Protein AF-A0AAW6ATH2-F1 (afdb_monomer_lite)

Secondary structure (DSSP, 8-state):
--------PPPEEEEEEEE-HHHHHHHHHHHHT-GGG---EEB-STTSBT-TTTBTT-S---------EE-BHHHHHHHHHHHHH-GGGGGGGGGSEEEEEEEES-TTGGGGGTTTEEEPGGG-EEEEEEEEHHHHHHHHHHHHHHT--SHHHHHHHHHHTTSTTIIIIIS--SHHHHHHHTT--

Foldseek 3Di:
DDDDDDDWDEKDWPPKDKDQPVVLLVVLCVVVVCVVPFLKAFDQAACPRSHCCQFCVNDRDHDHRPRDITGGVVSLVSQLVLVQVDDPSNCSQQRIKMKIKIKGLVLVVCPVVVVQWDQDPPNIIIHIDIGTLVVLLVVLVVCVVVVDDPSHNVNSVVVLVVPDCSCSNRVDPCPVVVVVVVVVD

Sequence (185 aa):
MMEIGREVKPVEFINTDVWGIEHALRWCHNLQNTWARSDSGLCKGGDDGIGCVHCAIRQRCSHFYNREFVLGIRDMELMQGLIWAGGEKAEFLRMIHVAVDLVTDMGKEAEWKKDAAGKMGDGAVCVTWDTNYAKLRELNKQIRKHGDRNVQAVSFKRWIKALPYGRELIEYEGEERRNGETMNG

Structure (mmCIF, N/CA/C/O backbone):
data_AF-A0AAW6ATH2-F1
#
_entry.id   AF-A0AAW6ATH2-F1
#
loop_
_atom_site.group_PDB
_atom_site.id
_atom_site.type_symbol
_atom_site.label_atom_id
_atom_site.label_alt_id
_atom_site.label_comp_id
_atom_site.label_asym_id
_atom_site.label_entity_id
_atom_site.label_seq_id
_atom_site.pdbx_PDB_ins_code
_atom_site.Cartn_x
_atom_site.Cartn_y
_atom_site.Cartn_z
_atom_site.occupancy
_atom_site.B_iso_or_equiv
_atom_site.auth_seq_id
_atom_site.auth_comp_id
_atom_site.auth_asym_id
_atom_site.auth_atom_id
_atom_site.pdbx_PDB_model_num
ATOM 1 N N . MET A 1 1 ? -19.973 5.614 40.978 1.00 36.25 1 MET A N 1
ATOM 2 C CA . MET A 1 1 ? -20.939 4.900 40.120 1.00 36.25 1 MET A CA 1
ATOM 3 C C . MET A 1 1 ? -20.138 4.402 38.927 1.00 36.25 1 MET A C 1
ATOM 5 O O . MET A 1 1 ? -19.705 5.220 38.132 1.00 36.25 1 MET A O 1
ATOM 9 N N . MET A 1 2 ? -19.756 3.122 38.930 1.00 34.03 2 MET A N 1
ATOM 10 C CA . MET A 1 2 ? -18.932 2.525 37.872 1.00 34.03 2 MET A CA 1
ATOM 11 C C . MET A 1 2 ? -19.807 2.371 36.625 1.00 34.03 2 MET A C 1
ATOM 13 O O . MET A 1 2 ? -20.804 1.654 36.681 1.00 34.03 2 MET A O 1
ATOM 17 N N . GLU A 1 3 ? -19.482 3.068 35.536 1.00 44.34 3 GLU A N 1
ATOM 18 C CA . GLU A 1 3 ? -20.106 2.792 34.241 1.00 44.34 3 GLU A CA 1
ATOM 19 C C . GLU A 1 3 ? -19.698 1.375 33.816 1.00 44.34 3 GLU A C 1
ATOM 21 O O . GLU A 1 3 ? -18.520 1.059 33.657 1.00 44.34 3 GLU A O 1
ATOM 26 N N . ILE A 1 4 ? -20.698 0.501 33.724 1.00 47.72 4 ILE A N 1
ATOM 27 C CA . ILE A 1 4 ? -20.587 -0.887 33.281 1.00 47.72 4 ILE A CA 1
ATOM 28 C C . ILE A 1 4 ? -19.993 -0.890 31.865 1.00 47.72 4 ILE A C 1
ATOM 30 O O . ILE A 1 4 ? -20.448 -0.143 30.999 1.00 47.72 4 ILE A O 1
ATOM 34 N N . GLY A 1 5 ? -18.955 -1.708 31.668 1.00 55.69 5 GLY A N 1
ATOM 35 C CA . GLY A 1 5 ? -18.086 -1.733 30.492 1.00 55.69 5 GLY A CA 1
ATOM 36 C C . GLY A 1 5 ? -18.824 -1.700 29.156 1.00 55.69 5 GLY A C 1
ATOM 37 O O . GLY A 1 5 ? -19.412 -2.692 28.729 1.00 55.69 5 GLY A O 1
ATOM 38 N N . ARG A 1 6 ? -18.735 -0.559 28.470 1.00 61.62 6 ARG A N 1
ATOM 39 C CA . ARG A 1 6 ? -19.082 -0.455 27.055 1.00 61.62 6 ARG A CA 1
ATOM 40 C C . ARG A 1 6 ? -18.056 -1.264 26.264 1.00 61.62 6 ARG A C 1
ATOM 42 O O . ARG A 1 6 ? -16.861 -0.987 26.338 1.00 61.62 6 ARG A O 1
ATOM 49 N N . GLU A 1 7 ? -18.521 -2.275 25.540 1.00 67.19 7 GLU A N 1
ATOM 50 C CA . GLU A 1 7 ? -17.704 -3.005 24.574 1.00 67.19 7 GLU A CA 1
ATOM 51 C C . GLU A 1 7 ? -17.144 -2.011 23.547 1.00 67.19 7 GLU A C 1
ATOM 53 O O . GLU A 1 7 ? -17.904 -1.282 22.911 1.00 67.19 7 GLU A O 1
ATOM 58 N N . VAL A 1 8 ? -15.816 -1.936 23.428 1.00 70.44 8 VAL A N 1
ATOM 59 C CA . VAL A 1 8 ? -15.157 -1.095 22.423 1.00 70.44 8 VAL A CA 1
ATOM 60 C C . VAL A 1 8 ? -15.262 -1.821 21.089 1.00 70.44 8 VAL A C 1
ATOM 62 O O . VAL A 1 8 ? -14.633 -2.869 20.916 1.00 70.44 8 VAL A O 1
ATOM 65 N N . LYS A 1 9 ? -16.045 -1.289 20.147 1.00 80.38 9 LYS A N 1
ATOM 66 C CA . LYS A 1 9 ? -16.162 -1.905 18.823 1.00 80.38 9 LYS A CA 1
ATOM 67 C C . LYS A 1 9 ? -14.906 -1.647 17.990 1.00 80.38 9 LYS A C 1
ATOM 69 O O . LYS A 1 9 ? -14.271 -0.597 18.128 1.00 80.38 9 LYS A O 1
ATOM 74 N N . PRO A 1 10 ? -14.521 -2.590 17.116 1.00 84.25 10 PRO A N 1
ATOM 75 C CA . PRO A 1 10 ? -13.440 -2.358 16.171 1.00 84.25 10 PRO A CA 1
ATOM 76 C C . PRO A 1 10 ? -13.776 -1.187 15.241 1.00 84.25 10 PRO A C 1
ATOM 78 O O . PRO A 1 10 ? -14.919 -1.026 14.823 1.00 84.25 10 PRO A O 1
ATOM 81 N N . VAL A 1 11 ? -12.765 -0.402 14.880 1.00 86.94 11 VAL A N 1
ATOM 82 C CA . VAL A 1 11 ? -12.850 0.528 13.757 1.00 86.94 11 VAL A CA 1
ATOM 83 C C . VAL A 1 11 ? -13.003 -0.273 12.470 1.00 86.94 11 VAL A C 1
ATOM 85 O O . VAL A 1 11 ? -12.311 -1.277 12.254 1.00 86.94 11 VAL A O 1
ATOM 88 N N . GLU A 1 12 ? -13.906 0.188 11.620 1.00 90.62 12 GLU A N 1
ATOM 89 C CA . GLU A 1 12 ? -14.092 -0.309 10.268 1.00 90.62 12 GLU A CA 1
ATOM 90 C C . GLU A 1 12 ? -13.493 0.690 9.280 1.00 90.62 12 GLU A C 1
ATOM 92 O O . GLU A 1 12 ? -13.622 1.904 9.436 1.00 90.62 12 GLU A O 1
ATOM 97 N N . PHE A 1 13 ? -12.814 0.157 8.268 1.00 92.44 13 PHE A N 1
ATOM 98 C CA . PHE A 1 13 ? -12.234 0.919 7.170 1.00 92.44 13 PHE A CA 1
ATOM 99 C C . PHE A 1 13 ? -13.047 0.590 5.922 1.00 92.44 13 PHE A C 1
ATOM 101 O O . PHE A 1 13 ? -12.985 -0.540 5.433 1.00 92.44 13 PHE A O 1
ATOM 108 N N . ILE A 1 14 ? -13.830 1.548 5.438 1.00 93.19 14 ILE A N 1
ATOM 109 C CA . ILE A 1 14 ? -14.701 1.383 4.269 1.00 93.19 14 ILE A CA 1
ATOM 110 C C . ILE A 1 14 ? -14.354 2.429 3.209 1.00 93.19 14 ILE A C 1
ATOM 112 O O . ILE A 1 14 ? -13.650 3.392 3.502 1.00 93.19 14 ILE A O 1
ATOM 116 N N . ASN A 1 15 ? -14.805 2.215 1.969 1.00 95.06 15 ASN A N 1
ATOM 117 C CA . ASN A 1 15 ? -14.558 3.132 0.846 1.00 95.06 15 ASN A CA 1
ATOM 118 C C . ASN A 1 15 ? -13.072 3.518 0.718 1.00 95.06 15 ASN A C 1
ATOM 120 O O . ASN A 1 15 ? -12.717 4.691 0.667 1.00 95.06 15 ASN A O 1
ATOM 124 N N . THR A 1 16 ? -12.185 2.520 0.780 1.00 97.06 16 THR A N 1
ATOM 125 C CA . THR A 1 16 ? -10.745 2.760 0.657 1.00 97.06 16 THR A CA 1
ATOM 126 C C . THR A 1 16 ? -10.360 2.926 -0.807 1.00 97.06 16 THR A C 1
ATOM 128 O O . THR A 1 16 ? -10.485 1.974 -1.574 1.00 97.06 16 THR A O 1
ATOM 131 N N . ASP A 1 17 ? -9.799 4.082 -1.142 1.00 97.44 17 ASP A N 1
ATOM 132 C CA . ASP A 1 17 ? -9.216 4.383 -2.445 1.00 97.44 17 ASP A CA 1
ATOM 133 C C . ASP A 1 17 ? -7.711 4.616 -2.314 1.00 97.44 17 ASP A C 1
ATOM 135 O O . ASP A 1 17 ? -7.246 5.312 -1.408 1.00 97.44 17 ASP A O 1
ATOM 139 N N . VAL A 1 18 ? -6.939 4.042 -3.239 1.00 97.50 18 VAL A N 1
ATOM 140 C CA . VAL A 1 18 ? -5.476 4.167 -3.286 1.00 97.50 18 VAL A CA 1
ATOM 141 C C . VAL A 1 18 ? -5.039 4.579 -4.682 1.00 97.50 18 VAL A C 1
ATOM 143 O O . VAL A 1 18 ? -5.435 3.965 -5.671 1.00 97.50 18 VAL A O 1
ATOM 146 N N . TRP A 1 19 ? -4.179 5.593 -4.775 1.00 96.88 19 TRP A N 1
ATOM 147 C CA . TRP A 1 19 ? -3.635 6.059 -6.051 1.00 96.88 19 TRP A CA 1
ATOM 148 C C . TRP A 1 19 ? -2.176 6.504 -5.938 1.00 96.88 19 TRP A C 1
ATOM 150 O O . TRP A 1 19 ? -1.624 6.668 -4.853 1.00 96.88 19 TRP A O 1
ATOM 160 N N . GLY A 1 20 ? -1.530 6.687 -7.093 1.00 97.00 20 GLY A N 1
ATOM 161 C CA . GLY A 1 20 ? -0.160 7.205 -7.176 1.00 97.00 20 GLY A CA 1
ATOM 162 C C . GLY A 1 20 ? 0.951 6.150 -7.220 1.00 97.00 20 GLY A C 1
ATOM 163 O O . GLY A 1 20 ? 2.112 6.525 -7.336 1.00 97.00 20 GLY A O 1
ATOM 164 N N . ILE A 1 21 ? 0.631 4.850 -7.220 1.00 96.56 21 ILE A N 1
ATOM 165 C CA . ILE A 1 21 ? 1.625 3.754 -7.278 1.00 96.56 21 ILE A CA 1
ATOM 166 C C . ILE A 1 21 ? 2.535 3.869 -8.508 1.00 96.56 21 ILE A C 1
ATOM 168 O O . ILE A 1 21 ? 3.756 3.871 -8.370 1.00 96.56 21 ILE A O 1
ATOM 172 N N . GLU A 1 22 ? 1.961 4.035 -9.702 1.00 95.56 22 GLU A N 1
ATOM 173 C CA . GLU A 1 22 ? 2.744 4.210 -10.932 1.00 95.56 22 GLU A CA 1
ATOM 174 C C . GLU A 1 22 ? 3.627 5.466 -10.860 1.00 95.56 22 GLU A C 1
ATOM 176 O O . GLU A 1 22 ? 4.804 5.432 -11.208 1.00 95.56 22 GLU A O 1
ATOM 181 N N . HIS A 1 23 ? 3.100 6.576 -10.338 1.00 96.19 23 HIS A N 1
ATOM 182 C CA . HIS A 1 23 ? 3.859 7.819 -10.176 1.00 96.19 23 HIS A CA 1
ATOM 183 C C . HIS A 1 23 ? 5.043 7.639 -9.220 1.00 96.19 23 HIS A C 1
ATOM 185 O O . HIS A 1 23 ? 6.139 8.132 -9.491 1.00 96.19 23 HIS A O 1
ATOM 191 N N . ALA A 1 24 ? 4.832 6.898 -8.133 1.00 97.50 24 ALA A N 1
ATOM 192 C CA . ALA A 1 24 ? 5.864 6.565 -7.171 1.00 97.50 24 ALA A CA 1
ATOM 193 C C . ALA A 1 24 ? 6.959 5.684 -7.797 1.00 97.50 24 ALA A C 1
ATOM 195 O O . ALA A 1 24 ? 8.142 5.967 -7.621 1.00 97.50 24 ALA A O 1
ATOM 196 N N . LEU A 1 25 ? 6.593 4.686 -8.610 1.00 97.12 25 LEU A N 1
ATOM 197 C CA . LEU A 1 25 ? 7.569 3.870 -9.337 1.00 97.12 25 LEU A CA 1
ATOM 198 C C . LEU A 1 25 ? 8.396 4.705 -10.327 1.00 97.12 25 LEU A C 1
ATOM 200 O O . LEU A 1 25 ? 9.619 4.570 -10.391 1.00 97.12 25 LEU A O 1
ATOM 204 N N . ARG A 1 26 ? 7.754 5.608 -11.077 1.00 95.56 26 ARG A N 1
ATOM 205 C CA . ARG A 1 26 ? 8.457 6.522 -11.994 1.00 95.56 26 ARG A CA 1
ATOM 206 C C . ARG A 1 26 ? 9.494 7.364 -11.246 1.00 95.56 26 ARG A C 1
ATOM 208 O O . ARG A 1 26 ? 10.596 7.566 -11.752 1.00 95.56 26 ARG A O 1
ATOM 215 N N . TRP A 1 27 ? 9.174 7.818 -10.031 1.00 95.88 27 TRP A N 1
ATOM 216 C CA . TRP A 1 27 ? 10.138 8.496 -9.160 1.00 95.88 27 TRP A CA 1
ATOM 217 C C . TRP A 1 27 ? 11.317 7.584 -8.797 1.00 95.88 27 TRP A C 1
ATOM 219 O O . TRP A 1 27 ? 12.468 7.999 -8.932 1.00 95.88 27 TRP A O 1
ATOM 229 N N . CYS A 1 28 ? 11.061 6.326 -8.421 1.00 96.56 28 CYS A N 1
ATOM 230 C CA . CYS A 1 28 ? 12.114 5.353 -8.106 1.00 96.56 28 CYS A CA 1
ATOM 231 C C . CYS A 1 28 ? 13.061 5.117 -9.293 1.00 96.56 28 CYS A C 1
ATOM 233 O O . CYS A 1 28 ? 14.283 5.103 -9.115 1.00 96.56 28 CYS A O 1
ATOM 235 N N . HIS A 1 29 ? 12.520 4.983 -10.507 1.00 96.06 29 HIS A N 1
ATOM 236 C CA . HIS A 1 29 ? 13.329 4.846 -11.719 1.00 96.06 29 HIS A CA 1
ATOM 237 C C . HIS A 1 29 ? 14.112 6.106 -12.060 1.00 96.06 29 HIS A C 1
ATOM 239 O O . HIS A 1 29 ? 15.262 5.989 -12.477 1.00 96.06 29 HIS A O 1
ATOM 245 N N . ASN A 1 30 ? 13.537 7.294 -11.860 1.00 93.69 30 ASN A N 1
ATOM 246 C CA . ASN A 1 30 ? 14.263 8.551 -12.033 1.00 93.69 30 ASN A CA 1
ATOM 247 C C . ASN A 1 30 ? 15.435 8.661 -11.054 1.00 93.69 30 ASN A C 1
ATOM 249 O O . ASN A 1 30 ? 16.521 9.073 -11.452 1.00 93.69 30 ASN A O 1
ATOM 253 N N . LEU A 1 31 ? 15.241 8.245 -9.800 1.00 92.44 31 LEU A N 1
ATOM 254 C CA . LEU A 1 31 ? 16.291 8.269 -8.786 1.00 92.44 31 LEU A CA 1
ATOM 255 C C . LEU A 1 31 ? 17.447 7.306 -9.113 1.00 92.44 31 LEU A C 1
ATOM 257 O O . LEU A 1 31 ? 18.603 7.640 -8.874 1.00 92.44 31 LEU A O 1
ATOM 261 N N . GLN A 1 32 ? 17.149 6.104 -9.615 1.00 91.88 32 GLN A N 1
ATOM 262 C CA . GLN A 1 32 ? 18.158 5.059 -9.859 1.00 91.88 32 GLN A CA 1
ATOM 263 C C . GLN A 1 32 ? 18.621 4.962 -11.323 1.00 91.88 32 GLN A C 1
ATOM 265 O O . GLN A 1 32 ? 19.527 4.190 -11.626 1.00 91.88 32 GLN A O 1
ATOM 270 N N . ASN A 1 33 ? 18.013 5.729 -12.231 1.00 91.00 33 ASN A N 1
ATOM 271 C CA . ASN A 1 33 ? 18.209 5.647 -13.680 1.00 91.00 33 ASN A CA 1
ATOM 272 C C . ASN A 1 33 ? 18.023 4.217 -14.240 1.00 91.00 33 ASN A C 1
ATOM 274 O O . ASN A 1 33 ? 18.849 3.700 -14.992 1.00 91.00 33 ASN A O 1
ATOM 278 N N . THR A 1 34 ? 16.937 3.549 -13.841 1.00 91.06 34 THR A N 1
ATOM 279 C CA . THR A 1 34 ? 16.690 2.117 -14.120 1.00 91.06 34 THR A CA 1
ATOM 280 C C . THR A 1 34 ? 15.515 1.844 -15.060 1.00 91.06 34 THR A C 1
ATOM 282 O O . THR A 1 34 ? 15.066 0.705 -15.141 1.00 91.06 34 THR A O 1
ATOM 285 N N . TRP A 1 35 ? 15.034 2.840 -15.809 1.00 89.56 35 TRP A N 1
ATOM 286 C CA . TRP A 1 35 ? 13.869 2.715 -16.702 1.00 89.56 35 TRP A CA 1
ATOM 287 C C . TRP A 1 35 ? 13.911 1.501 -17.638 1.00 89.56 35 TRP A C 1
ATOM 289 O O . TRP A 1 35 ? 12.918 0.795 -17.777 1.00 89.56 35 TRP A O 1
ATOM 299 N N . ALA A 1 36 ? 15.075 1.205 -18.225 1.00 87.88 36 ALA A N 1
ATOM 300 C CA . ALA A 1 36 ? 15.252 0.067 -19.132 1.00 87.88 36 ALA A CA 1
ATOM 301 C C . ALA A 1 36 ? 15.044 -1.310 -18.468 1.00 87.88 36 ALA A C 1
ATOM 303 O O . ALA A 1 36 ? 14.990 -2.322 -19.161 1.00 87.88 36 ALA A O 1
ATOM 304 N N . ARG A 1 37 ? 14.974 -1.366 -17.131 1.00 87.44 37 ARG A N 1
ATOM 305 C CA . ARG A 1 37 ? 14.813 -2.597 -16.347 1.00 87.44 37 ARG A CA 1
ATOM 306 C C . ARG A 1 37 ? 13.400 -2.786 -15.800 1.00 87.44 37 ARG A C 1
ATOM 308 O O . ARG A 1 37 ? 13.159 -3.848 -15.223 1.00 87.44 37 ARG A O 1
ATOM 315 N N . SER A 1 38 ? 12.506 -1.810 -15.983 1.00 90.25 38 SER A N 1
ATOM 316 C CA . SER A 1 38 ? 11.134 -1.883 -15.474 1.00 90.25 38 SER A CA 1
ATOM 317 C C . SER A 1 38 ? 10.415 -3.123 -16.009 1.00 90.25 38 SER A C 1
ATOM 319 O O . SER A 1 38 ? 10.528 -3.453 -17.192 1.00 90.25 38 SER A O 1
ATOM 321 N N . ASP A 1 39 ? 9.744 -3.857 -15.123 1.00 90.00 39 ASP A N 1
ATOM 322 C CA . ASP A 1 39 ? 8.824 -4.949 -15.467 1.00 90.00 39 ASP A CA 1
ATOM 323 C C . ASP A 1 39 ? 7.364 -4.635 -15.154 1.00 90.00 39 ASP A C 1
ATOM 325 O O . ASP A 1 39 ? 6.500 -5.428 -15.511 1.00 90.00 39 ASP A O 1
ATOM 329 N N . SER A 1 40 ? 7.062 -3.498 -14.536 1.00 91.12 40 SER A N 1
ATOM 330 C CA . SER A 1 40 ? 5.688 -3.099 -14.236 1.00 91.12 40 SER A CA 1
ATOM 331 C C . SER A 1 40 ? 4.918 -2.674 -15.483 1.00 91.12 40 SER A C 1
ATOM 333 O O . SER A 1 40 ? 5.472 -2.162 -16.457 1.00 91.12 40 SER A O 1
ATOM 335 N N . GLY A 1 41 ? 3.600 -2.837 -15.445 1.00 88.31 41 GLY A N 1
ATOM 336 C CA . GLY A 1 41 ? 2.745 -2.436 -16.553 1.00 88.31 41 GLY A CA 1
ATOM 337 C C . GLY A 1 41 ? 1.307 -2.895 -16.390 1.00 88.31 41 GLY A C 1
ATOM 338 O O . GLY A 1 41 ? 0.864 -3.259 -15.304 1.00 88.31 41 GLY A O 1
ATOM 339 N N . LEU A 1 42 ? 0.558 -2.874 -17.491 1.00 86.25 42 LEU A N 1
ATOM 340 C CA . LEU A 1 42 ? -0.835 -3.312 -17.490 1.00 86.25 42 LEU A CA 1
ATOM 341 C C . LEU A 1 42 ? -0.926 -4.841 -17.447 1.00 86.25 42 LEU A C 1
ATOM 343 O O . LEU A 1 42 ? -0.384 -5.529 -18.320 1.00 86.25 42 LEU A O 1
ATOM 347 N N . CYS A 1 43 ? -1.679 -5.366 -16.482 1.00 82.25 43 CYS A N 1
ATOM 348 C CA . CYS A 1 43 ? -2.038 -6.780 -16.455 1.00 82.25 43 CYS A CA 1
ATOM 349 C C . CYS A 1 43 ? -3.214 -7.044 -17.407 1.00 82.25 43 CYS A C 1
ATOM 351 O O . CYS A 1 43 ? -4.279 -6.438 -17.267 1.00 82.25 43 CYS A O 1
ATOM 353 N N . LYS A 1 44 ? -3.045 -7.944 -18.387 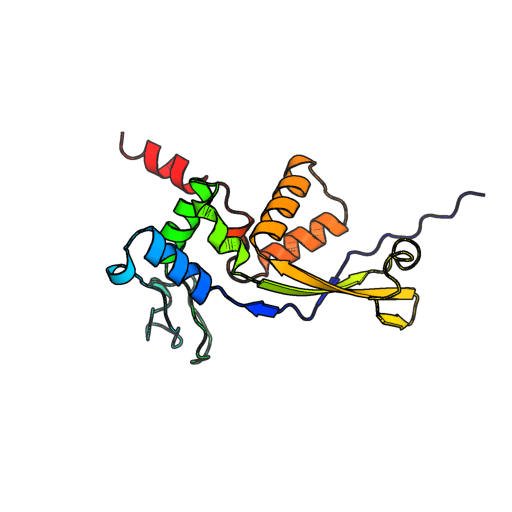1.00 78.44 44 LYS A N 1
ATOM 354 C CA . LYS A 1 44 ? -4.107 -8.286 -19.355 1.00 78.44 44 LYS A CA 1
ATOM 355 C C . LYS A 1 44 ? -4.969 -9.487 -18.951 1.00 78.44 44 LYS A C 1
ATOM 357 O O . LYS A 1 44 ? -5.928 -9.791 -19.654 1.00 78.44 44 LYS A O 1
ATOM 362 N N . GLY A 1 45 ? -4.695 -10.076 -17.785 1.00 68.69 45 GLY A N 1
ATOM 363 C CA . GLY A 1 45 ? -5.294 -11.328 -17.324 1.00 68.69 45 GLY A CA 1
ATOM 364 C C . GLY A 1 45 ? -4.551 -12.528 -17.917 1.00 68.69 45 GLY A C 1
ATOM 365 O O . GLY A 1 45 ? -4.411 -12.635 -19.132 1.00 68.69 45 GLY A O 1
ATOM 366 N N . GLY A 1 46 ? -4.046 -13.424 -17.066 1.00 68.56 46 GLY A N 1
ATOM 367 C CA . GLY A 1 46 ? -3.205 -14.546 -17.501 1.00 68.56 46 GLY A CA 1
ATOM 368 C C . GLY A 1 46 ? -1.759 -14.143 -17.824 1.00 68.56 46 GLY A C 1
ATOM 369 O O . GLY A 1 46 ? -1.170 -13.313 -17.130 1.00 68.56 46 GLY A O 1
ATOM 370 N N . ASP A 1 47 ? -1.173 -14.761 -18.853 1.00 65.44 47 ASP A N 1
ATOM 371 C CA . ASP A 1 47 ? 0.236 -14.562 -19.239 1.00 65.44 47 ASP A CA 1
ATOM 372 C C . ASP A 1 47 ? 0.442 -13.403 -20.241 1.00 65.44 47 ASP A C 1
ATOM 374 O O . ASP A 1 47 ? 1.573 -13.096 -20.608 1.00 65.44 47 ASP A O 1
ATOM 378 N N . ASP A 1 48 ? -0.630 -12.712 -20.646 1.00 63.69 48 ASP A N 1
ATOM 379 C CA . ASP A 1 48 ? -0.559 -11.537 -21.518 1.00 63.69 48 ASP A CA 1
ATOM 380 C C . ASP A 1 48 ? -0.234 -10.243 -20.737 1.00 63.69 48 ASP A C 1
ATOM 382 O O . ASP A 1 48 ? -0.723 -9.991 -19.630 1.00 63.69 48 ASP A O 1
ATOM 386 N N . GLY A 1 49 ? 0.546 -9.345 -21.352 1.00 73.50 49 GLY A N 1
ATOM 387 C CA . GLY A 1 49 ? 1.022 -8.117 -20.697 1.00 73.50 49 GLY A CA 1
ATOM 388 C C . GLY A 1 49 ? 2.260 -8.390 -19.842 1.00 73.50 49 GLY A C 1
ATOM 389 O O . GLY A 1 49 ? 3.194 -9.014 -20.331 1.00 73.50 49 GLY A O 1
ATOM 390 N N . ILE A 1 50 ? 2.279 -7.925 -18.586 1.00 79.06 50 ILE A N 1
ATOM 391 C CA . ILE A 1 50 ? 3.332 -8.308 -17.622 1.00 79.06 50 ILE A CA 1
ATOM 392 C C . ILE A 1 50 ? 3.353 -9.830 -17.377 1.00 79.06 50 ILE A C 1
ATOM 394 O O . ILE A 1 50 ? 4.414 -10.406 -17.160 1.00 79.06 50 ILE A O 1
ATOM 398 N N . GLY A 1 51 ? 2.188 -10.485 -17.450 1.00 73.25 51 GLY A N 1
ATOM 399 C CA . GLY A 1 51 ? 2.004 -11.893 -17.103 1.00 73.25 51 GLY A CA 1
ATOM 400 C C . GLY A 1 51 ? 2.050 -12.135 -15.590 1.00 73.25 51 GLY A C 1
ATOM 401 O O . GLY A 1 51 ? 2.845 -11.528 -14.866 1.00 73.25 51 GLY A O 1
ATOM 402 N N . CYS A 1 52 ? 1.209 -13.038 -15.067 1.00 77.50 52 CYS A N 1
ATOM 403 C CA . CYS A 1 52 ? 1.142 -13.237 -13.612 1.00 77.50 52 CYS A CA 1
ATOM 404 C C . CYS A 1 52 ? 2.477 -13.770 -13.011 1.00 77.50 52 CYS A C 1
ATOM 406 O O . CYS A 1 52 ? 2.707 -13.612 -11.814 1.00 77.50 52 CYS A O 1
ATOM 408 N N . VAL A 1 53 ? 3.374 -14.361 -13.822 1.00 76.12 53 VAL A N 1
ATOM 409 C CA . VAL A 1 53 ? 4.724 -14.815 -13.403 1.00 76.12 53 VAL A CA 1
ATOM 410 C C . VAL A 1 53 ? 5.650 -13.652 -13.033 1.00 76.12 53 VAL A C 1
ATOM 412 O O . VAL A 1 53 ? 6.496 -13.808 -12.155 1.00 76.12 53 VAL A O 1
ATOM 415 N N . HIS A 1 54 ? 5.489 -12.488 -13.665 1.00 79.75 54 HIS A N 1
ATOM 416 C CA . HIS A 1 54 ? 6.306 -11.304 -13.384 1.00 79.75 54 HIS A CA 1
ATOM 417 C C . HIS A 1 54 ? 5.619 -10.307 -12.446 1.00 79.75 54 HIS A C 1
ATOM 419 O O . HIS A 1 54 ? 6.224 -9.301 -12.097 1.00 79.75 54 HIS A O 1
ATOM 425 N N . CYS A 1 55 ? 4.396 -10.592 -11.991 1.00 84.44 55 CYS A N 1
ATOM 426 C CA . CYS A 1 55 ? 3.665 -9.772 -11.027 1.00 84.44 55 CYS A CA 1
ATOM 427 C C . CYS A 1 55 ? 4.286 -9.855 -9.622 1.00 84.44 55 CYS A C 1
ATOM 429 O O . CYS A 1 55 ? 4.566 -10.945 -9.117 1.00 84.44 55 CYS A O 1
ATOM 431 N N . ALA A 1 56 ? 4.423 -8.711 -8.946 1.00 83.81 56 ALA A N 1
ATOM 432 C CA . ALA A 1 56 ? 4.970 -8.612 -7.593 1.00 83.81 56 ALA A CA 1
ATOM 433 C C . ALA A 1 56 ? 4.193 -9.435 -6.550 1.00 83.81 56 ALA A C 1
ATOM 435 O O . ALA A 1 56 ? 4.784 -9.918 -5.588 1.00 83.81 56 ALA A O 1
ATOM 436 N N . ILE A 1 57 ? 2.888 -9.649 -6.760 1.00 78.56 57 ILE A N 1
ATOM 437 C CA . ILE A 1 57 ? 2.035 -10.460 -5.872 1.00 78.56 57 ILE A CA 1
ATOM 438 C C . ILE A 1 57 ? 2.326 -11.968 -6.038 1.00 78.56 57 ILE A C 1
ATOM 440 O O . ILE A 1 57 ? 1.937 -12.770 -5.192 1.00 78.56 57 ILE A O 1
ATOM 444 N N . ARG A 1 58 ? 3.047 -12.375 -7.100 1.00 75.94 58 ARG A N 1
ATOM 445 C CA . ARG A 1 58 ? 3.477 -13.763 -7.379 1.00 75.94 58 ARG A CA 1
ATOM 446 C C . ARG A 1 58 ? 2.335 -14.790 -7.340 1.00 75.94 58 ARG A C 1
ATOM 448 O O . ARG A 1 58 ? 2.540 -15.959 -7.019 1.00 75.94 58 ARG A O 1
ATOM 455 N N . GLN A 1 59 ? 1.120 -14.357 -7.670 1.00 74.94 59 GLN A N 1
ATOM 456 C CA . GLN A 1 59 ? -0.078 -15.193 -7.725 1.00 74.94 59 GLN A CA 1
ATOM 457 C C . GLN A 1 59 ? -0.707 -15.122 -9.110 1.00 74.94 59 GLN A C 1
ATOM 459 O O . GLN A 1 59 ? -0.684 -14.078 -9.762 1.00 74.94 59 GLN A O 1
ATOM 464 N N . ARG A 1 60 ? -1.309 -16.235 -9.551 1.00 73.75 60 ARG A N 1
ATOM 465 C CA . ARG A 1 60 ? -2.099 -16.242 -10.783 1.00 73.75 60 ARG A CA 1
ATOM 466 C C . ARG A 1 60 ? -3.328 -15.361 -10.611 1.00 73.75 60 ARG A C 1
ATOM 468 O O . ARG A 1 60 ? -4.192 -15.612 -9.778 1.00 73.75 60 ARG A O 1
ATOM 475 N N . CYS A 1 61 ? -3.378 -14.346 -11.447 1.00 74.75 61 CYS A N 1
ATOM 476 C CA . CYS A 1 61 ? -4.459 -13.412 -11.600 1.00 74.75 61 CYS A CA 1
ATOM 477 C C . CYS A 1 61 ? -5.632 -14.061 -12.364 1.00 74.75 61 CYS A C 1
ATOM 479 O O . CYS A 1 61 ? -5.447 -14.581 -13.461 1.00 74.75 61 CYS A O 1
ATOM 481 N N . SER A 1 62 ? -6.836 -14.065 -11.776 1.00 73.69 62 SER A N 1
ATOM 482 C CA . SER A 1 62 ? -8.059 -14.650 -12.366 1.00 73.69 62 SER A CA 1
ATOM 483 C C . SER A 1 62 ? -9.030 -13.605 -12.934 1.00 73.69 62 SER A C 1
ATOM 485 O O . SER A 1 62 ? -10.208 -13.891 -13.144 1.00 73.69 62 SER A O 1
ATOM 487 N N . HIS A 1 63 ? -8.551 -12.384 -13.172 1.00 74.31 63 HIS A N 1
ATOM 488 C CA . HIS A 1 63 ? -9.365 -11.277 -13.663 1.00 74.31 63 HIS A CA 1
ATOM 489 C C . HIS A 1 63 ? -9.283 -11.137 -15.192 1.00 74.31 63 HIS A C 1
ATOM 491 O O . HIS A 1 63 ? -8.270 -11.459 -15.813 1.00 74.31 63 HIS A O 1
ATOM 497 N N . PHE A 1 64 ? -10.347 -10.604 -15.797 1.00 71.12 64 PHE A N 1
ATOM 498 C CA . PHE A 1 64 ? -10.323 -10.126 -17.182 1.00 71.12 64 PHE A CA 1
ATOM 499 C C . PHE A 1 64 ? -9.484 -8.846 -17.296 1.00 71.12 64 PHE A C 1
ATOM 501 O O . PHE A 1 64 ? -9.171 -8.219 -16.282 1.00 71.12 64 PHE A O 1
ATOM 508 N N . TYR A 1 65 ? -9.134 -8.432 -18.517 1.00 75.94 65 TYR A N 1
ATOM 509 C CA . TYR A 1 65 ? -8.391 -7.190 -18.743 1.00 75.94 65 TYR A CA 1
ATOM 510 C C . TYR A 1 65 ? -9.104 -5.985 -18.103 1.00 75.94 65 TYR A C 1
ATOM 512 O O . TYR A 1 65 ? -10.107 -5.494 -18.619 1.00 75.94 65 TYR A O 1
ATOM 520 N N . ASN A 1 66 ? -8.567 -5.512 -16.976 1.00 74.19 66 ASN A N 1
ATOM 521 C CA . ASN A 1 66 ? -9.154 -4.464 -16.135 1.00 74.19 66 ASN A CA 1
ATOM 522 C C . ASN A 1 66 ? -8.389 -3.131 -16.226 1.00 74.19 66 ASN A C 1
ATOM 524 O O . ASN A 1 66 ? -8.733 -2.184 -15.528 1.00 74.19 66 ASN A O 1
ATOM 528 N N . ARG A 1 67 ? -7.376 -3.046 -17.108 1.00 77.62 67 ARG A N 1
ATOM 529 C CA . ARG A 1 67 ? -6.503 -1.871 -17.309 1.00 77.62 67 ARG A CA 1
ATOM 530 C C . ARG A 1 67 ? -5.793 -1.400 -16.033 1.00 77.62 67 ARG A C 1
ATOM 532 O O . ARG A 1 67 ? -5.367 -0.251 -15.966 1.00 77.62 67 ARG A O 1
ATOM 539 N N . GLU A 1 68 ? -5.645 -2.279 -15.051 1.00 81.50 68 GLU A N 1
ATOM 540 C CA . GLU A 1 68 ? -4.957 -1.962 -13.809 1.00 81.50 68 GLU A CA 1
ATOM 541 C C . GLU A 1 68 ? -3.439 -2.004 -14.006 1.00 81.50 68 GLU A C 1
ATOM 543 O O . GLU A 1 68 ? -2.895 -2.899 -14.667 1.00 81.50 68 GLU A O 1
ATOM 548 N N . PHE A 1 69 ? -2.758 -1.012 -13.436 1.00 87.69 69 PHE A N 1
ATOM 549 C CA . PHE A 1 69 ? -1.306 -0.980 -13.364 1.00 87.69 69 PHE A CA 1
ATOM 550 C C . PHE A 1 69 ? -0.826 -1.914 -12.252 1.00 87.69 69 PHE A C 1
ATOM 552 O O . PHE A 1 69 ? -1.219 -1.776 -11.093 1.00 87.69 69 PHE A O 1
ATOM 559 N N . VAL A 1 70 ? 0.060 -2.840 -12.600 1.00 90.00 70 VAL A N 1
ATOM 560 C CA . VAL A 1 70 ? 0.586 -3.855 -11.691 1.00 90.00 70 VAL A CA 1
ATOM 561 C C . VAL A 1 70 ? 2.101 -3.731 -11.604 1.00 90.00 70 VAL A C 1
ATOM 563 O O . VAL A 1 70 ? 2.783 -3.602 -12.622 1.00 90.00 70 VAL A O 1
ATOM 566 N N . LEU A 1 71 ? 2.621 -3.776 -10.375 1.00 93.19 71 LEU A N 1
ATOM 567 C CA . LEU A 1 71 ? 4.054 -3.780 -10.122 1.00 93.19 71 LEU A CA 1
ATOM 568 C C . LEU A 1 71 ? 4.654 -5.124 -10.516 1.00 93.19 71 LEU A C 1
ATOM 570 O O . LEU A 1 71 ? 4.116 -6.183 -10.178 1.00 93.19 71 LEU A O 1
ATOM 574 N N . GLY A 1 72 ? 5.793 -5.063 -11.192 1.00 92.62 72 GLY A N 1
ATOM 575 C CA . GLY A 1 72 ? 6.615 -6.226 -11.458 1.00 92.62 72 GLY A CA 1
ATOM 576 C C . GLY A 1 72 ? 7.531 -6.589 -10.296 1.00 92.62 72 GLY A C 1
ATOM 577 O O . GLY A 1 72 ? 7.712 -5.820 -9.350 1.00 92.62 72 GLY A O 1
ATOM 578 N N . ILE A 1 73 ? 8.088 -7.799 -10.338 1.00 91.19 73 ILE A N 1
ATOM 579 C CA . ILE A 1 73 ? 8.964 -8.316 -9.279 1.00 91.19 73 ILE A CA 1
ATOM 580 C C . ILE A 1 73 ? 10.223 -7.450 -9.140 1.00 91.19 73 ILE A C 1
ATOM 582 O O . ILE A 1 73 ? 10.585 -7.099 -8.018 1.00 91.19 73 ILE A O 1
ATOM 586 N N . ARG A 1 74 ? 10.873 -7.067 -10.246 1.00 91.44 74 ARG A N 1
ATOM 587 C CA . ARG A 1 74 ? 12.101 -6.253 -10.196 1.00 91.44 74 ARG A CA 1
ATOM 588 C C . ARG A 1 74 ? 11.817 -4.843 -9.701 1.00 91.44 74 ARG A C 1
ATOM 590 O O . ARG A 1 74 ? 12.598 -4.286 -8.931 1.00 91.44 74 ARG A O 1
ATOM 597 N N . ASP A 1 75 ? 10.693 -4.275 -10.114 1.00 95.44 75 ASP A N 1
ATOM 598 C CA . ASP A 1 75 ? 10.263 -2.960 -9.651 1.00 95.44 75 ASP A CA 1
ATOM 599 C C . ASP A 1 75 ? 9.873 -2.973 -8.168 1.00 95.44 75 ASP A C 1
ATOM 601 O O . ASP A 1 75 ? 10.214 -2.045 -7.430 1.00 95.44 75 ASP A O 1
ATOM 605 N N . MET A 1 76 ? 9.273 -4.063 -7.685 1.00 95.38 76 MET A N 1
ATOM 606 C CA . MET A 1 76 ? 9.054 -4.270 -6.254 1.00 95.38 76 MET A CA 1
ATOM 607 C C . MET A 1 76 ? 10.378 -4.337 -5.482 1.00 95.38 76 MET A C 1
ATOM 609 O O . MET A 1 76 ? 10.537 -3.655 -4.469 1.00 95.38 76 MET A O 1
ATOM 613 N N . GLU A 1 77 ? 11.359 -5.096 -5.975 1.00 93.88 77 GLU A N 1
ATOM 614 C CA . GLU A 1 77 ? 12.693 -5.202 -5.367 1.00 93.88 77 GLU A CA 1
ATOM 615 C C . GLU A 1 77 ? 13.433 -3.854 -5.335 1.00 93.88 77 GLU A C 1
ATOM 617 O O . GLU A 1 77 ? 14.117 -3.532 -4.353 1.00 93.88 77 GLU A O 1
ATOM 622 N N . LEU A 1 78 ? 13.278 -3.043 -6.386 1.00 95.25 78 LEU A N 1
ATOM 623 C CA . LEU A 1 78 ? 13.771 -1.668 -6.452 1.00 95.25 78 LEU A CA 1
ATOM 624 C C . LEU A 1 78 ? 13.134 -0.808 -5.352 1.00 95.25 78 LEU A C 1
ATOM 626 O O . LEU A 1 78 ? 13.854 -0.196 -4.557 1.00 95.25 78 LEU A O 1
ATOM 630 N N . MET A 1 79 ? 11.801 -0.784 -5.273 1.00 96.81 79 MET A N 1
ATOM 631 C CA . MET A 1 79 ? 11.059 0.013 -4.288 1.00 96.81 79 MET A CA 1
ATOM 632 C C . MET A 1 79 ? 11.400 -0.409 -2.853 1.00 96.81 79 MET A C 1
ATOM 634 O O . MET A 1 79 ? 11.732 0.433 -2.017 1.00 96.81 79 MET A O 1
ATOM 638 N N . GLN A 1 80 ? 11.420 -1.711 -2.570 1.00 96.00 80 GLN A N 1
ATOM 639 C CA . GLN A 1 80 ? 11.837 -2.262 -1.279 1.00 96.00 80 GLN A CA 1
ATOM 640 C C . GLN A 1 80 ? 13.292 -1.931 -0.939 1.00 96.00 80 GLN A C 1
ATOM 642 O O . GLN A 1 80 ? 13.619 -1.654 0.218 1.00 96.00 80 GLN A O 1
ATOM 647 N N . GLY A 1 81 ? 14.178 -1.900 -1.935 1.00 95.25 81 GLY A N 1
ATOM 648 C CA . GLY A 1 81 ? 15.564 -1.496 -1.736 1.00 95.25 81 GLY A CA 1
ATOM 649 C C . GLY A 1 81 ? 15.728 -0.037 -1.337 1.00 95.25 81 GLY A C 1
ATOM 650 O O . GLY A 1 81 ? 16.553 0.276 -0.478 1.00 95.25 81 GLY A O 1
ATOM 651 N N . LEU A 1 82 ? 14.914 0.842 -1.912 1.00 95.69 82 LEU A N 1
ATOM 652 C CA . LEU A 1 82 ? 14.863 2.250 -1.539 1.00 95.69 82 LEU A CA 1
ATOM 653 C C . LEU A 1 82 ? 14.261 2.448 -0.139 1.00 95.69 82 LEU A C 1
ATOM 655 O O . LEU A 1 82 ? 14.792 3.233 0.646 1.00 95.69 82 LEU A O 1
ATOM 659 N N . ILE A 1 83 ? 13.225 1.678 0.215 1.00 96.06 83 ILE A N 1
ATOM 660 C CA . ILE A 1 83 ? 12.663 1.648 1.577 1.00 96.06 83 ILE A CA 1
ATOM 661 C C . ILE A 1 83 ? 13.716 1.207 2.596 1.00 96.06 83 ILE A C 1
ATOM 663 O O . ILE A 1 83 ? 13.818 1.810 3.664 1.00 96.06 83 ILE A O 1
ATOM 667 N N . TRP A 1 84 ? 14.483 0.162 2.277 1.00 93.88 84 TRP A N 1
ATOM 668 C CA . TRP A 1 84 ? 15.554 -0.349 3.133 1.00 93.88 84 TRP A CA 1
ATOM 669 C C . TRP A 1 84 ? 16.647 0.692 3.365 1.00 93.88 84 TRP A C 1
ATOM 671 O O . TRP A 1 84 ? 17.088 0.883 4.494 1.00 93.88 84 TRP A O 1
ATOM 681 N N . ALA A 1 85 ? 17.052 1.395 2.305 1.00 92.44 85 ALA A N 1
ATOM 682 C CA . ALA A 1 85 ? 18.046 2.453 2.413 1.00 92.44 85 ALA A CA 1
ATOM 683 C C . ALA A 1 85 ? 17.558 3.642 3.267 1.00 92.44 85 ALA A C 1
ATOM 685 O O . ALA A 1 85 ? 18.381 4.336 3.862 1.00 92.44 85 ALA A O 1
ATOM 686 N N . GLY A 1 86 ? 16.239 3.853 3.352 1.00 91.25 86 GLY A N 1
ATOM 687 C CA . GLY A 1 86 ? 15.615 4.847 4.221 1.00 91.25 86 GLY A CA 1
ATOM 688 C C . GLY A 1 86 ? 15.898 6.300 3.821 1.00 91.25 86 GLY A C 1
ATOM 689 O O . GLY A 1 86 ? 16.415 6.591 2.742 1.00 91.25 86 GLY A O 1
ATOM 690 N N . GLY A 1 87 ? 15.523 7.230 4.703 1.00 90.69 87 GLY A N 1
ATOM 691 C CA . GLY A 1 87 ? 15.705 8.669 4.486 1.00 90.69 87 GLY A CA 1
ATOM 692 C C . GLY A 1 87 ? 15.023 9.168 3.209 1.00 90.69 87 GLY A C 1
ATOM 693 O O . GLY A 1 87 ? 13.917 8.737 2.880 1.00 90.69 87 GLY A O 1
ATOM 694 N N . GLU A 1 88 ? 15.715 10.042 2.476 1.00 91.19 88 GLU A N 1
ATOM 695 C CA . GLU A 1 88 ? 15.232 10.643 1.222 1.00 91.19 88 GLU A CA 1
ATOM 696 C C . GLU A 1 88 ? 14.899 9.598 0.146 1.00 91.19 88 GLU A C 1
ATOM 698 O O . GLU A 1 88 ? 14.004 9.791 -0.671 1.00 91.19 88 GLU A O 1
ATOM 703 N N . LYS A 1 89 ? 15.556 8.431 0.174 1.00 92.19 89 LYS A N 1
ATOM 704 C CA . LYS A 1 89 ? 15.329 7.363 -0.810 1.00 92.19 89 LYS A CA 1
ATOM 705 C C . LYS A 1 89 ? 13.932 6.746 -0.693 1.00 92.19 89 LYS A C 1
ATOM 707 O O . LYS A 1 89 ? 13.413 6.247 -1.685 1.00 92.19 89 LYS A O 1
ATOM 712 N N . ALA A 1 90 ? 13.306 6.800 0.483 1.00 94.44 90 ALA A N 1
ATOM 713 C CA . ALA A 1 90 ? 11.980 6.233 0.732 1.00 94.44 90 ALA A CA 1
ATOM 714 C C . ALA A 1 90 ? 10.831 7.250 0.558 1.00 94.44 90 ALA A C 1
ATOM 716 O O . ALA A 1 90 ? 9.675 6.925 0.838 1.00 94.44 90 ALA A O 1
ATOM 717 N N . GLU A 1 91 ? 11.117 8.478 0.110 1.00 93.75 91 GLU A N 1
ATOM 718 C CA . GLU A 1 91 ? 10.111 9.545 0.014 1.00 93.75 91 GLU A CA 1
ATOM 719 C C . GLU A 1 91 ? 9.020 9.286 -1.024 1.00 93.75 91 GLU A C 1
ATOM 721 O O . GLU A 1 91 ? 7.922 9.827 -0.881 1.00 93.75 91 GLU A O 1
ATOM 726 N N . PHE A 1 92 ? 9.255 8.391 -1.989 1.00 97.50 92 PHE A N 1
ATOM 727 C CA . PHE A 1 92 ? 8.232 7.955 -2.945 1.00 97.50 92 PHE A CA 1
ATOM 728 C C . PHE A 1 92 ? 6.957 7.439 -2.260 1.00 97.50 92 PHE A C 1
ATOM 730 O O . PHE A 1 92 ? 5.868 7.567 -2.811 1.00 97.50 92 PHE A O 1
ATOM 737 N N . LEU A 1 93 ? 7.055 6.903 -1.035 1.00 97.88 93 LEU A N 1
ATOM 738 C CA . LEU A 1 93 ? 5.897 6.446 -0.259 1.00 97.88 93 LEU A CA 1
ATOM 739 C C . LEU A 1 93 ? 4.907 7.579 0.061 1.00 97.88 93 LEU A C 1
ATOM 741 O O . LEU A 1 93 ? 3.744 7.307 0.353 1.0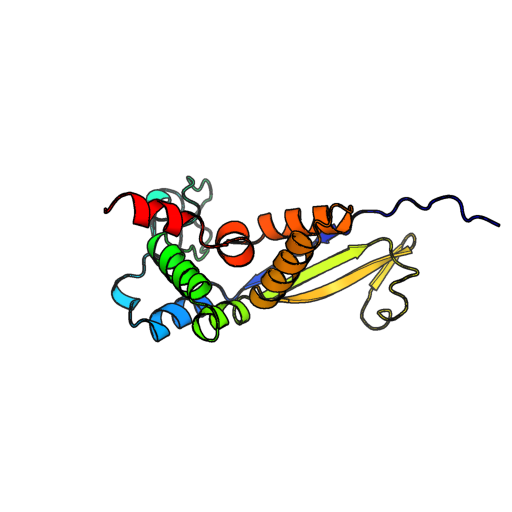0 97.88 93 LEU A O 1
ATOM 745 N N . ARG A 1 94 ? 5.342 8.845 0.016 1.00 97.62 94 ARG A N 1
ATOM 746 C CA . ARG A 1 94 ? 4.461 10.013 0.177 1.00 97.62 94 ARG A CA 1
ATOM 747 C C . ARG A 1 94 ? 3.588 10.263 -1.053 1.00 97.62 94 ARG A C 1
ATOM 749 O O . ARG A 1 94 ? 2.577 10.938 -0.919 1.00 97.62 94 ARG A O 1
ATOM 756 N N . MET A 1 95 ? 3.971 9.722 -2.212 1.00 97.62 95 MET A N 1
ATOM 757 C CA . MET A 1 95 ? 3.233 9.847 -3.474 1.00 97.62 95 MET A CA 1
ATOM 758 C C . MET A 1 95 ? 2.104 8.817 -3.608 1.00 97.62 95 MET A C 1
ATOM 760 O O . MET A 1 95 ? 1.263 8.958 -4.491 1.00 97.62 95 MET A O 1
ATOM 764 N N . ILE A 1 96 ? 2.093 7.776 -2.765 1.00 98.31 96 ILE A N 1
ATOM 765 C CA . ILE A 1 96 ? 1.033 6.762 -2.740 1.00 98.31 96 ILE A CA 1
ATOM 766 C C . ILE A 1 96 ? -0.013 7.200 -1.717 1.00 98.31 96 ILE A C 1
ATOM 768 O O . ILE A 1 96 ? 0.167 7.002 -0.511 1.00 98.31 96 ILE A O 1
ATOM 772 N N . HIS A 1 97 ? -1.068 7.837 -2.209 1.00 98.38 97 HIS A N 1
ATOM 773 C CA . HIS A 1 97 ? -2.137 8.416 -1.404 1.00 98.38 97 HIS A CA 1
ATOM 774 C C . HIS A 1 97 ? -3.223 7.390 -1.090 1.00 98.38 97 HIS A C 1
ATOM 776 O O . HIS A 1 97 ? -3.457 6.464 -1.868 1.00 98.38 97 HIS A O 1
ATOM 782 N N . VAL A 1 98 ? -3.869 7.572 0.060 1.00 98.12 98 VAL A N 1
ATOM 783 C CA . VAL A 1 98 ? -4.959 6.731 0.553 1.00 98.12 98 VAL A CA 1
ATOM 784 C C . VAL A 1 98 ? -6.052 7.628 1.110 1.00 98.12 98 VAL A C 1
ATOM 786 O O . VAL A 1 98 ? -5.797 8.359 2.065 1.00 98.12 98 VAL A O 1
ATOM 789 N N . ALA A 1 99 ? -7.259 7.519 0.566 1.00 97.56 99 ALA A N 1
ATOM 790 C CA . ALA A 1 99 ? -8.470 8.028 1.199 1.00 97.56 99 ALA A CA 1
ATOM 791 C C . ALA A 1 99 ? -9.280 6.850 1.738 1.00 97.56 99 ALA A C 1
ATOM 793 O O . ALA A 1 99 ? -9.388 5.813 1.086 1.00 97.56 99 ALA A O 1
ATOM 794 N N . VAL A 1 100 ? -9.817 6.983 2.947 1.00 95.00 100 VAL A N 1
ATOM 795 C CA . VAL A 1 100 ? -10.630 5.941 3.580 1.00 95.00 100 VAL A CA 1
AT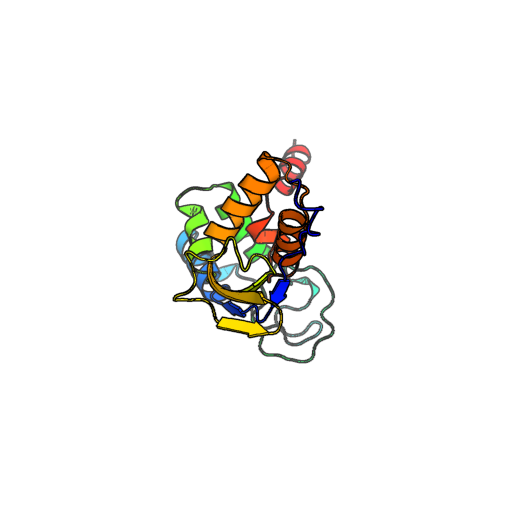OM 796 C C . VAL A 1 100 ? -11.643 6.552 4.531 1.00 95.00 100 VAL A C 1
ATOM 798 O O . VAL A 1 100 ? -11.335 7.516 5.230 1.00 95.00 100 VAL A O 1
ATOM 801 N N . ASP A 1 101 ? -12.820 5.952 4.619 1.00 92.81 101 ASP A N 1
ATOM 802 C CA . ASP A 1 101 ? -13.804 6.283 5.638 1.00 92.81 101 ASP A CA 1
ATOM 803 C C . ASP A 1 101 ? -13.614 5.380 6.863 1.00 92.81 101 ASP A C 1
ATOM 805 O O . ASP A 1 101 ? -13.664 4.149 6.784 1.00 92.81 101 ASP A O 1
ATOM 809 N N . LEU A 1 102 ? -13.375 6.009 8.012 1.00 89.69 102 LEU A N 1
ATOM 810 C CA . LEU A 1 102 ? -13.231 5.360 9.309 1.00 89.69 102 LEU A CA 1
ATOM 811 C C . LEU A 1 102 ? -14.572 5.383 10.028 1.00 89.69 102 LEU A C 1
ATOM 813 O O . LEU A 1 102 ? -15.021 6.451 10.450 1.00 89.69 102 LEU A O 1
ATOM 817 N N . VAL A 1 103 ? -15.178 4.215 10.216 1.00 87.19 103 VAL A N 1
ATOM 818 C CA . VAL A 1 103 ? -16.407 4.068 10.999 1.00 87.19 103 VAL A CA 1
ATOM 819 C C . VAL A 1 103 ? -16.051 3.525 12.375 1.00 87.19 103 VAL A C 1
ATOM 821 O O . VAL A 1 103 ? -15.421 2.479 12.516 1.00 87.19 103 VAL A O 1
ATOM 824 N N . THR A 1 104 ? -16.431 4.262 13.414 1.00 78.31 104 THR A N 1
ATOM 825 C CA . THR A 1 104 ? -16.170 3.888 14.805 1.00 78.31 104 THR A CA 1
ATOM 826 C C . THR A 1 104 ? -17.329 4.296 15.706 1.00 78.31 104 THR A C 1
ATOM 828 O O . THR A 1 104 ? -18.020 5.280 15.457 1.00 78.31 104 THR A O 1
ATOM 831 N N . ASP A 1 105 ? -17.541 3.559 16.790 1.00 70.88 105 ASP A N 1
ATOM 832 C CA . ASP A 1 105 ? -18.528 3.878 17.821 1.00 70.88 105 ASP A CA 1
ATOM 833 C C . ASP A 1 105 ? -17.979 4.798 18.929 1.00 70.88 105 ASP A C 1
ATOM 835 O O . ASP A 1 105 ? -18.674 5.054 19.919 1.00 70.88 105 ASP A O 1
ATOM 839 N N . MET A 1 106 ? -16.768 5.348 18.742 1.00 61.09 106 MET A N 1
ATOM 840 C CA . MET A 1 106 ? -16.102 6.308 19.638 1.00 61.09 106 MET A CA 1
ATOM 841 C C . MET A 1 106 ? -16.772 7.696 19.673 1.00 61.09 106 MET A C 1
ATOM 843 O O . MET A 1 106 ? -16.125 8.699 19.968 1.00 61.09 106 MET A O 1
ATOM 847 N N . GLY A 1 107 ? -18.077 7.798 19.405 1.00 52.62 107 GLY A N 1
ATOM 848 C CA . GLY A 1 107 ? -18.788 9.068 19.233 1.00 52.62 107 GLY A CA 1
ATOM 849 C C . GLY A 1 107 ? -18.709 10.063 20.398 1.00 52.62 107 GLY A C 1
ATOM 850 O O . GLY A 1 107 ? -18.947 11.249 20.176 1.00 52.62 107 GLY A O 1
ATOM 851 N N . LYS A 1 108 ? -18.327 9.627 21.611 1.00 49.56 108 LYS A N 1
ATOM 852 C CA . LYS A 1 108 ? -18.010 10.520 22.744 1.00 49.56 108 LYS A CA 1
ATOM 853 C C . LYS A 1 108 ? -16.554 11.028 22.742 1.00 49.56 108 LYS A C 1
ATOM 855 O O . LYS A 1 108 ? -16.326 12.174 23.097 1.00 49.56 108 LYS A O 1
ATOM 860 N N . GLU A 1 109 ? -15.576 10.228 22.311 1.00 50.31 109 GLU A N 1
ATOM 861 C CA . GLU A 1 109 ? -14.147 10.608 22.270 1.00 50.31 109 GLU A CA 1
ATOM 862 C C . GLU A 1 109 ? -13.760 11.353 20.980 1.00 50.31 109 GLU A C 1
ATOM 864 O O . GLU A 1 109 ? -12.771 12.084 20.943 1.00 50.31 109 GLU A O 1
ATOM 869 N N . ALA A 1 110 ? -14.569 11.220 19.926 1.00 48.59 110 ALA A N 1
ATOM 870 C CA . ALA A 1 110 ? -14.430 11.940 18.660 1.00 48.59 110 ALA A CA 1
ATOM 871 C C . ALA A 1 110 ? -15.082 13.342 18.674 1.00 48.59 110 ALA A C 1
ATOM 873 O O . ALA A 1 110 ? -15.239 13.967 17.625 1.00 48.59 110 ALA A O 1
ATOM 874 N N . GLU A 1 111 ? -15.459 13.860 19.850 1.00 49.44 111 GLU A N 1
ATOM 875 C CA . GLU A 1 111 ? -16.131 15.157 20.014 1.00 49.44 111 GLU A CA 1
ATOM 876 C C . GLU A 1 111 ? -15.316 16.345 19.471 1.00 49.44 111 GLU A C 1
ATOM 878 O O . GLU A 1 111 ? -15.895 17.301 18.960 1.00 49.44 111 GLU A O 1
ATOM 883 N N . TRP A 1 112 ? -13.986 16.247 19.472 1.00 51.81 112 TRP A N 1
ATOM 884 C CA . TRP A 1 112 ? -13.080 17.246 18.891 1.00 51.81 112 TRP A CA 1
ATOM 885 C C . TRP A 1 112 ? -12.962 17.175 17.353 1.00 51.81 112 TRP A C 1
ATOM 887 O O . TRP A 1 112 ? -12.324 18.039 16.759 1.00 51.81 112 TRP A O 1
ATOM 897 N N . LYS A 1 113 ? -13.566 16.172 16.692 1.00 49.06 113 LYS A N 1
ATOM 898 C CA . LYS A 1 113 ? -13.573 15.990 15.220 1.00 49.06 113 LYS A CA 1
ATOM 899 C C . LYS A 1 113 ? -14.929 16.267 14.558 1.00 49.06 113 LYS A C 1
ATOM 901 O O . LYS A 1 113 ? -15.086 16.002 13.367 1.00 49.06 113 LYS A O 1
ATOM 906 N N . LYS A 1 114 ? -15.906 16.798 15.302 1.00 50.94 114 LYS A N 1
ATOM 907 C CA . LYS A 1 114 ? -17.297 16.998 14.844 1.00 50.94 114 LYS A CA 1
ATOM 908 C C . LYS A 1 114 ? -17.431 17.796 13.542 1.00 50.94 114 LYS A C 1
ATOM 910 O O . LYS A 1 114 ? -18.371 17.537 12.801 1.00 50.94 114 LYS A O 1
ATOM 915 N N . ASP A 1 115 ? -16.499 18.695 13.243 1.00 51.75 115 ASP A N 1
ATOM 916 C CA . ASP A 1 115 ? -16.580 19.556 12.055 1.00 51.75 115 ASP A CA 1
ATOM 917 C C . ASP A 1 115 ? -16.256 18.815 10.743 1.00 51.75 115 ASP A C 1
ATOM 919 O O . ASP A 1 115 ? -16.622 19.281 9.668 1.00 51.75 115 ASP A O 1
ATOM 923 N N . ALA A 1 116 ? -15.611 17.644 10.823 1.00 50.62 116 ALA A N 1
ATOM 924 C CA . ALA A 1 116 ? -15.237 16.813 9.674 1.00 50.62 116 ALA A CA 1
ATOM 925 C C . ALA A 1 116 ? -15.962 15.453 9.635 1.00 50.62 116 ALA A C 1
ATOM 927 O O . ALA A 1 116 ? -15.709 14.649 8.739 1.00 50.62 116 ALA A O 1
ATOM 928 N N . ALA A 1 117 ? -16.826 15.165 10.615 1.00 55.50 117 ALA A N 1
ATOM 929 C CA . ALA A 1 117 ? -17.391 13.837 10.821 1.00 55.50 117 ALA A CA 1
ATOM 930 C C . ALA A 1 117 ? -18.907 13.804 10.587 1.00 55.50 117 ALA A C 1
ATOM 932 O O . ALA A 1 117 ? -19.674 14.472 11.286 1.00 55.50 117 ALA A O 1
ATOM 933 N N . GLY A 1 118 ? -19.358 12.978 9.643 1.00 55.81 118 GLY A N 1
ATOM 934 C CA . GLY A 1 118 ? -20.780 12.692 9.465 1.00 55.81 118 GLY A CA 1
ATOM 935 C C . GLY A 1 118 ? -21.300 11.856 10.637 1.00 55.81 118 GLY A C 1
ATOM 936 O O . GLY A 1 118 ? -20.746 10.798 10.945 1.00 55.81 118 GLY A O 1
ATOM 937 N N . LYS A 1 119 ? -22.363 12.313 11.312 1.00 53.38 119 LYS A N 1
ATOM 938 C CA . LYS A 1 119 ? -23.058 11.508 12.330 1.00 53.38 119 LYS A CA 1
ATOM 939 C C . LYS A 1 119 ? -23.906 10.448 11.631 1.00 53.38 119 LYS A C 1
ATOM 941 O O . LYS A 1 119 ? -24.813 10.800 10.880 1.00 53.38 119 LYS A O 1
ATOM 946 N N . MET A 1 120 ? -23.638 9.173 11.897 1.00 49.94 120 MET A N 1
ATOM 947 C CA . MET A 1 120 ? -24.529 8.077 11.513 1.00 49.94 120 MET A CA 1
ATOM 948 C C . MET A 1 120 ? -25.539 7.811 12.647 1.00 49.94 120 MET A C 1
ATOM 950 O O . MET A 1 120 ? -25.333 8.241 13.788 1.00 49.94 120 MET A O 1
ATOM 954 N N . GLY A 1 121 ? -26.661 7.145 12.344 1.00 50.09 121 GLY A N 1
ATOM 955 C CA . GLY A 1 121 ? -27.602 6.673 13.371 1.00 50.09 121 GLY A CA 1
ATOM 956 C C . GLY A 1 121 ? -26.893 5.803 14.423 1.00 50.09 121 GLY A C 1
ATOM 957 O O . GLY A 1 121 ? -25.846 5.226 14.145 1.00 50.09 121 GLY A O 1
ATOM 958 N N . ASP A 1 122 ? -27.427 5.748 15.644 1.00 55.47 122 ASP A N 1
ATOM 959 C CA . ASP A 1 122 ? -26.911 4.944 16.773 1.00 55.47 122 ASP A CA 1
ATOM 960 C C . ASP A 1 122 ? -25.567 5.377 17.400 1.00 55.47 122 ASP A C 1
ATOM 962 O O . ASP A 1 122 ? -24.976 4.653 18.204 1.00 55.47 122 ASP A O 1
ATOM 966 N N . GLY A 1 123 ? -25.095 6.597 17.117 1.00 59.38 123 GLY A N 1
ATOM 967 C CA . GLY A 1 123 ? -23.911 7.170 17.775 1.00 59.38 123 GLY A CA 1
ATOM 968 C C . GLY A 1 123 ? -22.571 6.710 17.192 1.00 59.38 123 GLY A C 1
ATOM 969 O O . GLY A 1 123 ? -21.526 6.982 17.789 1.00 59.38 123 GLY A O 1
ATOM 970 N N . ALA A 1 124 ? -22.600 6.051 16.031 1.00 64.75 124 ALA A N 1
ATOM 971 C CA . ALA A 1 124 ? -21.429 5.820 15.200 1.00 64.75 124 ALA A CA 1
ATOM 972 C C . ALA A 1 124 ? -20.987 7.121 14.508 1.00 64.75 124 ALA A C 1
ATOM 974 O O . ALA A 1 124 ? -21.801 7.949 14.086 1.00 64.75 124 ALA A O 1
ATOM 975 N N . VAL A 1 125 ? -19.675 7.300 14.403 1.00 74.00 125 VAL A N 1
ATOM 976 C CA . VAL A 1 125 ? -19.035 8.438 13.747 1.00 74.00 125 VAL A CA 1
ATOM 977 C C . VAL A 1 125 ? -18.261 7.931 12.543 1.00 74.00 125 VAL A C 1
ATOM 979 O O . VAL A 1 125 ? -17.507 6.964 12.651 1.00 74.00 125 VAL A O 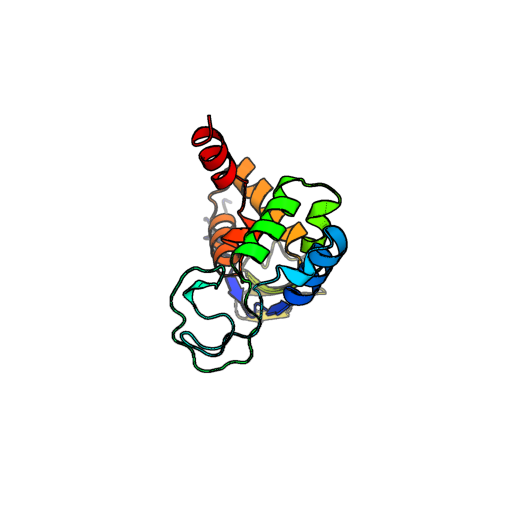1
ATOM 982 N N . CYS A 1 126 ? -18.450 8.608 11.412 1.00 81.62 126 CYS A N 1
ATOM 983 C CA . CYS A 1 126 ? -17.705 8.372 10.186 1.00 81.62 126 CYS A CA 1
ATOM 984 C C . CYS A 1 126 ? -16.781 9.561 9.913 1.00 81.62 126 CYS A C 1
ATOM 986 O O . CYS A 1 126 ? -17.250 10.699 9.834 1.00 81.62 126 CYS A O 1
ATOM 988 N N . VAL A 1 127 ? -15.480 9.304 9.784 1.00 84.44 127 VAL A N 1
ATOM 989 C CA . VAL A 1 127 ? -14.473 10.322 9.450 1.00 84.44 127 VAL A CA 1
ATOM 990 C C . VAL A 1 127 ? -13.697 9.875 8.226 1.00 84.44 127 VAL A C 1
ATOM 992 O O . VAL A 1 127 ? -13.082 8.812 8.251 1.00 84.44 127 VAL A O 1
ATOM 995 N N . THR A 1 128 ? -13.655 10.714 7.197 1.00 86.38 128 THR A N 1
ATOM 996 C CA . THR A 1 128 ? -12.763 10.495 6.058 1.00 86.38 128 THR A CA 1
ATOM 997 C C . THR A 1 128 ? -11.332 10.855 6.453 1.00 86.38 128 THR A C 1
ATOM 999 O O . THR A 1 128 ? -11.061 11.939 6.978 1.00 86.38 128 THR A O 1
ATOM 1002 N N . TRP A 1 129 ? -10.403 9.935 6.220 1.00 91.50 129 TRP A N 1
ATOM 1003 C CA . TRP A 1 129 ? -8.980 10.106 6.469 1.00 91.50 129 TRP A CA 1
ATOM 1004 C C . TRP A 1 129 ? -8.206 10.046 5.153 1.00 91.50 129 TRP A C 1
ATOM 1006 O O . TRP A 1 129 ? -8.096 8.988 4.539 1.00 91.50 129 TRP A O 1
ATOM 1016 N N . ASP A 1 130 ? -7.656 11.192 4.749 1.00 93.06 130 ASP A N 1
ATOM 1017 C CA . ASP A 1 130 ? -6.691 11.305 3.653 1.00 93.06 130 ASP A CA 1
ATOM 1018 C C . ASP A 1 130 ? -5.260 11.209 4.208 1.00 93.06 130 ASP A C 1
ATOM 1020 O O . ASP A 1 130 ? -4.879 11.903 5.162 1.00 93.06 130 ASP A O 1
ATOM 1024 N N . THR A 1 131 ? -4.470 10.290 3.662 1.00 96.88 131 THR A N 1
ATOM 1025 C CA . THR A 1 131 ? -3.104 10.008 4.094 1.00 96.88 131 THR A CA 1
ATOM 1026 C C . THR A 1 131 ? -2.256 9.403 2.969 1.00 96.88 131 THR A C 1
ATOM 1028 O O . THR A 1 131 ? -2.610 9.453 1.796 1.00 96.88 131 THR A O 1
ATOM 1031 N N . ASN A 1 132 ? -1.081 8.863 3.302 1.00 98.38 132 ASN A N 1
ATOM 1032 C CA . ASN A 1 132 ? -0.201 8.187 2.353 1.00 98.38 132 ASN A CA 1
ATOM 1033 C C . ASN A 1 132 ? 0.554 7.017 2.994 1.00 98.38 132 ASN A C 1
ATOM 1035 O O . ASN A 1 132 ? 0.606 6.872 4.221 1.00 98.38 132 ASN A O 1
ATOM 1039 N N . TYR A 1 133 ? 1.189 6.195 2.161 1.00 98.44 133 TYR A N 1
ATOM 1040 C CA . TYR A 1 133 ? 1.889 4.991 2.614 1.00 98.44 133 TYR A CA 1
ATOM 1041 C C . TYR A 1 133 ? 3.036 5.296 3.582 1.00 98.44 133 TYR A C 1
ATOM 1043 O O . TYR A 1 133 ? 3.280 4.507 4.496 1.00 98.44 133 TYR A O 1
ATOM 1051 N N . ALA A 1 134 ? 3.715 6.442 3.449 1.00 97.81 134 ALA A N 1
ATOM 1052 C CA . ALA A 1 134 ? 4.774 6.828 4.383 1.00 97.81 134 ALA A CA 1
ATOM 1053 C C . ALA A 1 134 ? 4.222 7.010 5.807 1.00 97.81 134 ALA A C 1
ATOM 1055 O O . ALA A 1 134 ? 4.797 6.499 6.772 1.00 97.81 134 ALA A O 1
ATOM 1056 N N . LYS A 1 135 ? 3.076 7.690 5.942 1.00 97.56 135 LYS A N 1
ATOM 1057 C CA . LYS A 1 135 ? 2.423 7.893 7.240 1.00 97.56 135 LYS A CA 1
ATOM 1058 C C . LYS A 1 135 ? 1.854 6.593 7.804 1.00 97.56 135 LYS A C 1
ATOM 1060 O O . LYS A 1 135 ? 2.020 6.334 8.997 1.00 97.56 135 LYS A O 1
ATOM 1065 N N . LEU A 1 136 ? 1.235 5.763 6.964 1.00 97.56 136 LEU A N 1
ATOM 1066 C CA . LEU A 1 136 ? 0.716 4.454 7.373 1.00 97.56 136 LEU A CA 1
ATOM 1067 C C . LEU A 1 136 ? 1.825 3.528 7.878 1.00 97.56 136 LEU A C 1
ATOM 1069 O O . LEU A 1 136 ? 1.654 2.853 8.893 1.00 97.56 136 LEU A O 1
ATOM 1073 N N . ARG A 1 137 ? 2.987 3.543 7.219 1.00 96.38 137 ARG A N 1
ATOM 1074 C CA . ARG A 1 137 ? 4.170 2.774 7.622 1.00 96.38 137 ARG A CA 1
ATOM 1075 C C . ARG A 1 137 ? 4.684 3.191 8.990 1.00 96.38 137 ARG A C 1
ATOM 1077 O O . ARG A 1 137 ? 4.985 2.325 9.808 1.00 96.38 137 ARG A O 1
ATOM 1084 N N . GLU A 1 138 ? 4.738 4.489 9.263 1.00 95.31 138 GLU A N 1
ATOM 1085 C CA . GLU A 1 138 ? 5.144 4.999 10.573 1.00 95.31 138 GLU A CA 1
ATOM 1086 C C . GLU A 1 138 ? 4.179 4.557 11.684 1.00 95.31 138 GLU A C 1
ATOM 1088 O O . GLU A 1 138 ? 4.606 4.026 12.707 1.00 95.31 138 GLU A O 1
ATOM 1093 N N . LEU A 1 139 ? 2.868 4.680 11.456 1.00 95.06 139 LEU A N 1
ATOM 1094 C CA . LEU A 1 139 ? 1.859 4.225 12.418 1.00 95.06 139 LEU A CA 1
ATOM 1095 C C . LEU A 1 139 ? 1.941 2.712 12.653 1.00 95.06 139 LEU A C 1
ATOM 1097 O O . LEU A 1 139 ? 1.918 2.258 13.796 1.00 95.06 139 LEU A O 1
ATOM 1101 N N . ASN A 1 140 ? 2.108 1.921 11.590 1.00 95.00 140 ASN A N 1
ATOM 1102 C CA . ASN A 1 140 ? 2.260 0.474 11.707 1.00 95.00 140 ASN A CA 1
ATOM 1103 C C . ASN A 1 140 ? 3.505 0.091 12.526 1.00 95.00 140 ASN A C 1
ATOM 1105 O O . ASN A 1 140 ? 3.441 -0.804 13.372 1.00 95.00 140 ASN A O 1
ATOM 1109 N N . LYS A 1 141 ? 4.628 0.796 12.331 1.00 93.56 141 LYS A N 1
ATOM 1110 C CA . LYS A 1 141 ? 5.847 0.606 13.129 1.00 93.56 141 LYS A CA 1
ATOM 1111 C C . LYS A 1 141 ? 5.623 0.915 14.606 1.00 93.56 141 LYS A C 1
ATOM 1113 O O . LYS A 1 141 ? 6.051 0.128 15.448 1.00 93.56 141 LYS A O 1
ATOM 1118 N N . GLN A 1 142 ? 4.920 2.002 14.927 1.00 92.00 142 GLN A N 1
ATOM 1119 C CA . GLN A 1 142 ? 4.581 2.358 16.309 1.00 92.00 142 GLN A CA 1
ATOM 1120 C C . GLN A 1 142 ? 3.721 1.273 16.968 1.00 92.00 142 GLN A C 1
ATOM 1122 O O . GLN A 1 142 ? 4.106 0.735 18.005 1.00 92.00 142 GLN A O 1
ATOM 1127 N N . ILE A 1 143 ? 2.632 0.859 16.314 1.00 89.88 143 ILE A N 1
ATOM 1128 C CA . ILE A 1 143 ? 1.727 -0.196 16.802 1.00 89.88 143 ILE A CA 1
ATOM 1129 C C . ILE A 1 143 ? 2.484 -1.515 17.038 1.00 89.88 143 ILE A C 1
ATOM 1131 O O . ILE A 1 143 ? 2.229 -2.234 18.008 1.00 89.88 143 ILE A O 1
ATOM 1135 N N . ARG A 1 144 ? 3.427 -1.870 16.155 1.00 89.50 144 ARG A N 1
ATOM 1136 C CA . ARG A 1 144 ? 4.273 -3.063 16.325 1.00 89.50 144 ARG A CA 1
ATOM 1137 C C . ARG A 1 144 ? 5.244 -2.915 17.492 1.00 89.50 144 ARG A C 1
ATOM 1139 O O . ARG A 1 144 ? 5.352 -3.846 18.284 1.00 89.50 144 ARG A O 1
ATOM 1146 N N . LYS A 1 145 ? 5.910 -1.765 17.614 1.00 91.81 145 LYS A N 1
ATOM 1147 C CA . LYS A 1 145 ? 6.873 -1.471 18.686 1.00 91.81 145 LYS A CA 1
ATOM 1148 C C . LYS A 1 145 ? 6.224 -1.507 20.070 1.00 91.81 145 LYS A C 1
ATOM 1150 O O . LYS A 1 145 ? 6.821 -2.044 20.996 1.00 91.81 145 LYS A O 1
ATOM 1155 N N . HIS A 1 146 ? 5.012 -0.972 20.200 1.00 88.50 146 HIS A N 1
ATOM 1156 C CA . HIS A 1 146 ? 4.251 -0.994 21.452 1.00 88.50 146 HIS A CA 1
ATOM 1157 C C . HIS A 1 146 ? 3.587 -2.346 21.735 1.00 88.50 146 HIS A C 1
ATOM 1159 O O . HIS A 1 146 ? 3.149 -2.597 22.854 1.00 88.50 146 HIS A O 1
ATOM 1165 N N . GLY A 1 147 ? 3.556 -3.252 20.752 1.00 87.88 147 GLY A N 1
ATOM 1166 C CA . GLY A 1 147 ? 2.931 -4.558 20.912 1.00 87.88 147 GLY A CA 1
ATOM 1167 C C . GLY A 1 147 ? 1.414 -4.467 21.061 1.00 87.88 147 GLY A C 1
ATOM 1168 O O . GLY A 1 147 ? 0.820 -5.348 21.681 1.00 87.88 147 GLY A O 1
ATOM 1169 N N . ASP A 1 148 ? 0.786 -3.438 20.484 1.00 82.38 148 ASP A N 1
ATOM 1170 C CA . ASP A 1 148 ? -0.642 -3.188 20.646 1.00 82.38 148 ASP A CA 1
ATOM 1171 C C . ASP A 1 148 ? -1.470 -4.309 20.006 1.00 82.38 148 ASP A C 1
ATOM 1173 O O . ASP A 1 148 ? -1.340 -4.644 18.815 1.00 82.38 148 ASP A O 1
ATOM 1177 N N . ARG A 1 149 ? -2.335 -4.897 20.837 1.00 86.56 149 ARG A N 1
ATOM 1178 C CA . ARG A 1 149 ? -3.246 -6.005 20.497 1.00 86.56 149 ARG A CA 1
ATOM 1179 C C . ARG A 1 149 ? -4.714 -5.660 20.744 1.00 86.56 149 ARG A C 1
ATOM 1181 O O . ARG A 1 149 ? -5.559 -6.547 20.694 1.00 86.56 149 ARG A O 1
ATOM 1188 N N . ASN A 1 150 ? -5.018 -4.393 21.027 1.00 88.06 150 ASN A N 1
ATOM 1189 C CA . ASN A 1 150 ? -6.401 -3.946 21.151 1.00 88.06 150 ASN A CA 1
ATOM 1190 C C . ASN A 1 150 ? -7.141 -4.088 19.806 1.00 88.06 150 ASN A C 1
ATOM 1192 O O . ASN A 1 150 ? -6.520 -4.182 18.743 1.00 88.06 150 ASN A O 1
ATOM 1196 N N . VAL A 1 151 ? -8.475 -4.098 19.858 1.00 86.31 151 VAL A N 1
ATOM 1197 C CA . VAL A 1 151 ? -9.332 -4.317 18.680 1.00 86.31 151 VAL A CA 1
ATOM 1198 C C . VAL A 1 151 ? -9.051 -3.328 17.542 1.00 86.31 151 VAL A C 1
ATOM 1200 O O . VAL A 1 151 ? -9.079 -3.723 16.379 1.00 86.31 151 VAL A O 1
ATOM 1203 N N . GLN A 1 152 ? -8.664 -2.087 17.858 1.00 87.12 152 GLN A N 1
ATOM 1204 C CA . GLN A 1 152 ? -8.325 -1.065 16.863 1.00 87.12 152 GLN A CA 1
ATOM 1205 C C . GLN A 1 152 ? -7.028 -1.401 16.125 1.00 87.12 152 GLN A C 1
ATOM 1207 O O . GLN A 1 152 ? -6.971 -1.363 14.897 1.00 87.12 152 GLN A O 1
ATOM 1212 N N . ALA A 1 153 ? -5.991 -1.797 16.865 1.00 88.50 153 ALA A N 1
ATOM 1213 C CA . ALA A 1 153 ? -4.712 -2.213 16.302 1.00 88.50 153 ALA A CA 1
ATOM 1214 C C . ALA A 1 153 ? -4.855 -3.463 15.421 1.00 88.50 153 ALA A C 1
ATOM 1216 O O . ALA A 1 153 ? -4.179 -3.577 14.396 1.00 88.50 153 ALA A O 1
ATOM 1217 N N . VAL A 1 154 ? -5.738 -4.396 15.795 1.00 91.00 154 VAL A N 1
ATOM 1218 C CA . VAL A 1 154 ? -6.040 -5.582 14.979 1.00 91.00 154 VAL A CA 1
ATOM 1219 C C . VAL A 1 154 ? -6.744 -5.187 13.679 1.00 91.00 154 VAL A C 1
ATOM 1221 O O . VAL A 1 154 ? -6.295 -5.611 12.611 1.00 91.00 154 VAL A O 1
ATOM 1224 N N . SER A 1 155 ? -7.784 -4.349 13.743 1.00 91.38 155 SER A N 1
ATOM 1225 C CA . SER A 1 155 ? -8.475 -3.835 12.552 1.00 91.38 155 SER A CA 1
ATOM 1226 C C . SER A 1 155 ? -7.534 -3.078 11.621 1.00 91.38 155 SER A C 1
ATOM 1228 O O . SER A 1 155 ? -7.503 -3.358 10.424 1.00 91.38 155 SER A O 1
ATOM 1230 N N . PHE A 1 156 ? -6.702 -2.187 12.165 1.00 94.19 156 PHE A N 1
ATOM 1231 C CA . PHE A 1 156 ? -5.727 -1.423 11.388 1.00 94.19 156 PHE A CA 1
ATOM 1232 C C . PHE A 1 156 ? -4.732 -2.339 10.666 1.00 94.19 156 PHE A C 1
ATOM 1234 O O . PHE A 1 156 ? -4.564 -2.230 9.456 1.00 94.19 156 PHE A O 1
ATOM 1241 N N . LYS A 1 157 ? -4.121 -3.307 11.367 1.00 94.69 157 LYS A N 1
ATOM 1242 C CA . LYS A 1 157 ? -3.196 -4.279 10.749 1.00 94.69 157 LYS A CA 1
ATOM 1243 C C . LYS A 1 157 ? -3.871 -5.098 9.649 1.00 94.69 157 LYS A C 1
ATOM 1245 O O . LYS A 1 157 ? -3.243 -5.420 8.643 1.00 94.69 157 LYS A O 1
ATOM 1250 N N . ARG A 1 158 ? -5.143 -5.464 9.835 1.00 95.94 158 ARG A N 1
ATOM 1251 C CA . ARG A 1 158 ? -5.919 -6.182 8.818 1.00 95.94 158 ARG A CA 1
ATOM 1252 C C . ARG A 1 158 ? -6.163 -5.310 7.586 1.00 95.94 158 ARG A C 1
ATOM 1254 O O . ARG A 1 158 ? -5.983 -5.806 6.479 1.00 95.94 158 ARG A O 1
ATOM 1261 N N . TRP A 1 159 ? -6.521 -4.043 7.778 1.00 96.81 159 TRP A N 1
ATOM 1262 C CA . TRP A 1 159 ? -6.723 -3.085 6.693 1.00 96.81 159 TRP A CA 1
ATOM 1263 C C . TRP A 1 159 ? -5.431 -2.806 5.919 1.00 96.81 159 TRP A C 1
ATOM 1265 O O . TRP A 1 159 ? -5.437 -2.922 4.699 1.00 96.81 159 TRP A O 1
ATOM 1275 N N . ILE A 1 160 ? -4.299 -2.584 6.602 1.00 97.44 160 ILE A N 1
ATOM 1276 C CA . ILE A 1 160 ? -2.983 -2.418 5.954 1.00 97.44 160 ILE A CA 1
ATOM 1277 C C . ILE A 1 160 ? -2.673 -3.583 5.008 1.00 97.44 160 ILE A C 1
ATOM 1279 O O . ILE A 1 160 ? -2.223 -3.363 3.891 1.00 97.44 160 ILE A O 1
ATOM 1283 N N . LYS A 1 161 ? -2.964 -4.822 5.414 1.00 95.50 161 LYS A N 1
ATOM 1284 C CA . LYS A 1 161 ? -2.746 -6.023 4.588 1.00 95.50 161 LYS A CA 1
ATOM 1285 C C . LYS A 1 161 ? -3.695 -6.152 3.396 1.00 95.50 161 LYS A C 1
ATOM 1287 O O . LYS A 1 161 ? -3.431 -6.986 2.534 1.00 95.50 161 LYS A O 1
ATOM 1292 N N . ALA A 1 162 ? -4.796 -5.408 3.391 1.00 95.38 162 ALA A N 1
ATOM 1293 C CA . ALA A 1 162 ? -5.759 -5.364 2.298 1.00 95.38 162 ALA A CA 1
ATOM 1294 C C . ALA A 1 162 ? -5.449 -4.247 1.287 1.00 95.38 162 ALA A C 1
ATOM 1296 O O . ALA A 1 162 ? -5.976 -4.282 0.179 1.00 95.38 162 ALA A O 1
ATOM 1297 N N . LEU A 1 163 ? -4.594 -3.280 1.645 1.00 96.50 163 LEU A N 1
ATOM 1298 C CA . LEU A 1 163 ? -4.147 -2.239 0.723 1.00 96.50 163 LEU A CA 1
ATOM 1299 C C . LEU A 1 163 ? -3.273 -2.829 -0.400 1.00 96.50 163 LEU A C 1
ATOM 1301 O O . LEU A 1 163 ? -2.504 -3.764 -0.141 1.00 96.50 163 LEU A O 1
ATOM 1305 N N . PRO A 1 164 ? -3.303 -2.255 -1.619 1.00 94.50 164 PRO A N 1
ATOM 1306 C CA . PRO A 1 164 ? -2.409 -2.649 -2.703 1.00 94.50 164 PRO A CA 1
ATOM 1307 C C . PRO A 1 164 ? -0.943 -2.597 -2.269 1.00 94.50 164 PRO A C 1
ATOM 1309 O O . PRO A 1 164 ? -0.425 -1.546 -1.895 1.00 94.50 164 PRO A O 1
ATOM 1312 N N . TYR A 1 165 ? -0.256 -3.733 -2.303 1.00 95.44 165 TYR A N 1
ATOM 1313 C CA . TYR A 1 165 ? 1.139 -3.851 -1.865 1.00 95.44 165 TYR A CA 1
ATOM 1314 C C . TYR A 1 165 ? 1.393 -3.453 -0.395 1.00 95.44 165 TYR A C 1
ATOM 1316 O O . TYR A 1 165 ? 2.494 -3.031 -0.029 1.00 95.44 165 TYR A O 1
ATOM 1324 N N . GLY A 1 166 ? 0.379 -3.529 0.474 1.00 96.25 166 GLY A N 1
ATOM 1325 C CA . GLY A 1 166 ? 0.509 -3.116 1.872 1.00 96.25 166 GLY A CA 1
ATOM 1326 C C . GLY A 1 166 ? 1.532 -3.947 2.653 1.00 96.25 166 GLY A C 1
ATOM 1327 O O . GLY A 1 166 ? 2.281 -3.415 3.472 1.00 96.25 166 GLY A O 1
ATOM 1328 N N . ARG A 1 167 ? 1.657 -5.242 2.357 1.00 94.50 167 ARG A N 1
ATOM 1329 C CA . ARG A 1 167 ? 2.671 -6.098 2.997 1.00 94.50 167 ARG A CA 1
ATOM 1330 C C . ARG A 1 167 ? 4.069 -5.752 2.496 1.00 94.50 167 ARG A C 1
ATOM 1332 O O . ARG A 1 167 ? 5.015 -5.640 3.271 1.00 94.50 167 ARG A O 1
ATOM 1339 N N . GLU A 1 168 ? 4.164 -5.531 1.198 1.00 94.56 168 GLU A N 1
ATOM 1340 C CA . GLU A 1 168 ? 5.393 -5.382 0.440 1.00 94.56 168 GLU A CA 1
ATOM 1341 C C . GLU A 1 168 ? 6.017 -3.991 0.606 1.00 94.56 168 GLU A C 1
ATOM 1343 O O . GLU A 1 168 ? 7.237 -3.870 0.522 1.00 94.56 168 GLU A O 1
ATOM 1348 N N . LEU A 1 169 ? 5.212 -2.954 0.876 1.00 96.12 169 LEU A N 1
ATOM 1349 C CA . LEU A 1 169 ? 5.673 -1.566 1.013 1.00 96.12 169 LEU A CA 1
ATOM 1350 C C . LEU A 1 169 ? 5.493 -1.000 2.434 1.00 96.12 169 LEU A C 1
ATOM 1352 O O . LEU A 1 169 ? 6.341 -0.239 2.911 1.00 96.12 169 LEU A O 1
ATOM 1356 N N . ILE A 1 170 ? 4.426 -1.368 3.153 1.00 96.94 170 ILE A N 1
ATOM 1357 C CA . ILE A 1 170 ? 4.140 -0.827 4.496 1.00 96.94 170 ILE A CA 1
ATOM 1358 C C . ILE A 1 170 ? 4.700 -1.741 5.590 1.00 96.94 170 ILE A C 1
ATOM 1360 O O . ILE A 1 170 ? 5.342 -1.242 6.513 1.00 96.94 170 ILE A O 1
ATOM 1364 N N . GLU A 1 171 ? 4.515 -3.061 5.497 1.00 95.06 171 GLU A N 1
ATOM 1365 C CA . GLU A 1 171 ? 5.014 -4.010 6.512 1.00 95.06 171 GLU A CA 1
ATOM 1366 C C . GLU A 1 171 ? 6.481 -4.429 6.312 1.00 95.06 171 GLU A C 1
ATOM 1368 O O . GLU A 1 171 ? 7.076 -4.995 7.227 1.00 95.06 171 GLU A O 1
ATOM 1373 N N . TYR A 1 172 ? 7.080 -4.132 5.156 1.00 93.19 172 TYR A N 1
ATOM 1374 C CA . TYR A 1 172 ? 8.433 -4.570 4.804 1.00 93.19 172 TYR A CA 1
ATOM 1375 C C . TYR A 1 172 ? 9.505 -4.092 5.798 1.00 93.19 172 TYR A C 1
ATOM 1377 O O . TYR A 1 172 ? 9.674 -2.890 5.990 1.00 93.19 172 TYR A O 1
ATOM 1385 N N . GLU A 1 173 ? 10.277 -5.008 6.385 1.00 86.81 173 GLU A N 1
ATOM 1386 C CA . GLU A 1 173 ? 11.394 -4.713 7.312 1.00 86.81 173 GLU A CA 1
ATOM 1387 C C . GLU A 1 173 ? 12.748 -5.247 6.799 1.00 86.81 173 GLU A C 1
ATOM 1389 O O . GLU A 1 173 ? 13.690 -5.409 7.572 1.00 86.81 173 GLU A O 1
ATOM 1394 N N . GLY A 1 174 ? 12.861 -5.569 5.504 1.00 77.50 174 GLY A N 1
ATOM 1395 C CA . GLY A 1 174 ? 14.123 -6.013 4.890 1.00 77.50 174 GLY A CA 1
ATOM 1396 C C . GLY A 1 174 ? 14.649 -7.384 5.318 1.00 77.50 174 GLY A C 1
ATOM 1397 O O . GLY A 1 174 ? 15.818 -7.687 5.091 1.00 77.50 174 GLY A O 1
ATOM 1398 N N . GLU A 1 175 ? 13.811 -8.230 5.921 1.00 59.03 175 GLU A N 1
ATOM 1399 C CA . GLU A 1 175 ? 14.184 -9.591 6.342 1.00 59.03 175 GLU A CA 1
ATOM 1400 C C . GLU A 1 175 ? 14.630 -10.488 5.182 1.00 59.03 175 GLU A C 1
ATOM 1402 O O . GLU A 1 175 ? 15.566 -11.267 5.339 1.00 59.03 175 GLU A O 1
ATOM 1407 N N . GLU A 1 176 ? 14.056 -10.319 3.993 1.00 55.06 176 GLU A N 1
ATOM 1408 C CA . GLU A 1 176 ? 14.383 -11.145 2.824 1.00 55.06 176 GLU A CA 1
ATOM 1409 C C . GLU A 1 176 ? 15.808 -10.905 2.291 1.00 55.06 176 GLU A C 1
ATOM 1411 O O . GLU A 1 176 ? 16.428 -11.830 1.769 1.00 55.06 176 GLU A O 1
ATOM 1416 N N . ARG A 1 177 ? 16.391 -9.713 2.502 1.00 53.59 177 ARG A N 1
ATOM 1417 C CA . ARG A 1 177 ? 17.795 -9.435 2.136 1.00 53.59 177 ARG A CA 1
ATOM 1418 C C . ARG A 1 177 ? 18.809 -10.035 3.107 1.00 53.59 177 ARG A C 1
ATOM 1420 O O . ARG A 1 177 ? 19.872 -10.459 2.665 1.00 53.59 177 ARG A O 1
ATOM 1427 N N . ARG A 1 178 ? 18.463 -10.163 4.395 1.00 50.56 178 ARG A N 1
ATOM 1428 C CA . ARG A 1 178 ? 19.329 -10.818 5.397 1.00 50.56 178 ARG A CA 1
ATOM 1429 C C . 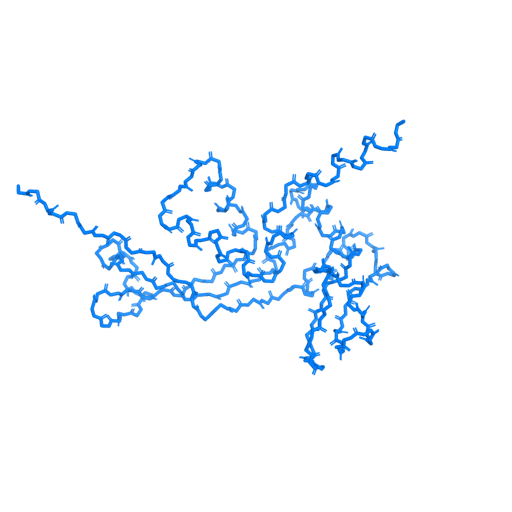ARG A 1 178 ? 19.605 -12.288 5.064 1.00 50.56 178 ARG A C 1
ATOM 1431 O O . ARG A 1 178 ? 20.691 -12.775 5.351 1.00 50.56 178 ARG A O 1
ATOM 1438 N N . ASN A 1 179 ? 18.648 -12.975 4.439 1.00 49.34 179 ASN A N 1
ATOM 1439 C CA . ASN A 1 179 ? 18.780 -14.391 4.076 1.00 49.34 179 ASN A CA 1
ATOM 1440 C C . ASN A 1 179 ? 19.458 -14.615 2.709 1.00 49.34 179 ASN A C 1
ATOM 1442 O O . ASN A 1 179 ? 19.910 -15.721 2.430 1.00 49.34 179 ASN A O 1
ATOM 1446 N N . GLY A 1 180 ? 19.519 -13.591 1.850 1.00 46.78 180 GLY A N 1
ATOM 1447 C CA . GLY A 1 180 ? 20.212 -13.652 0.556 1.00 46.78 180 GLY A CA 1
ATOM 1448 C C . GLY A 1 180 ? 21.714 -13.358 0.648 1.00 46.78 180 GLY A C 1
ATOM 1449 O O . GLY A 1 180 ? 22.488 -13.873 -0.155 1.00 46.78 180 GLY A O 1
ATOM 1450 N N . GLU A 1 181 ? 22.143 -12.574 1.641 1.00 48.31 181 GLU A N 1
ATOM 1451 C CA . GLU A 1 181 ? 23.565 -12.290 1.894 1.00 48.31 181 GLU A CA 1
ATOM 1452 C C . GLU A 1 181 ? 24.295 -13.464 2.569 1.00 48.31 181 GLU A C 1
ATOM 1454 O O . GLU A 1 181 ? 25.490 -13.643 2.356 1.00 48.31 181 GLU A O 1
ATOM 1459 N N . THR A 1 182 ? 23.592 -14.326 3.312 1.00 44.38 182 THR A N 1
ATOM 1460 C CA . THR A 1 182 ? 24.179 -15.521 3.948 1.00 44.38 182 THR A CA 1
ATOM 1461 C C . THR A 1 182 ? 24.360 -16.716 3.005 1.00 44.38 182 THR A C 1
ATOM 1463 O O . THR A 1 182 ? 25.012 -17.681 3.390 1.00 44.38 182 THR A O 1
ATOM 1466 N N . MET A 1 183 ? 23.827 -16.667 1.778 1.00 41.34 183 MET A N 1
ATOM 1467 C CA . MET A 1 183 ? 23.960 -17.742 0.777 1.00 41.34 183 MET A CA 1
ATOM 1468 C C . MET A 1 183 ? 24.998 -17.464 -0.325 1.00 41.34 183 MET A C 1
ATOM 1470 O O . MET A 1 183 ? 25.179 -18.303 -1.200 1.00 41.34 183 MET A O 1
ATOM 1474 N N . ASN A 1 184 ? 25.695 -16.323 -0.278 1.00 41.91 184 ASN A N 1
ATOM 1475 C CA . ASN A 1 184 ? 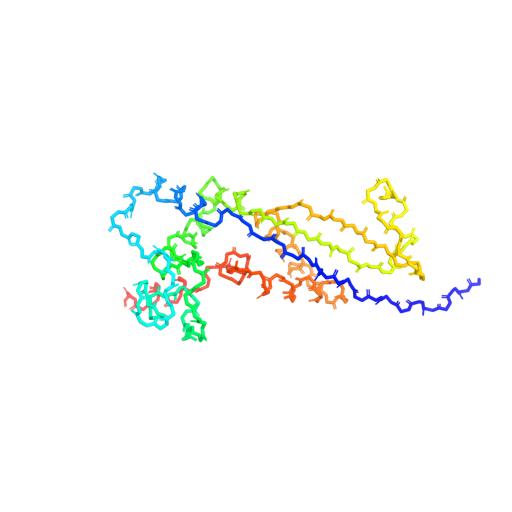26.774 -15.971 -1.216 1.00 41.91 184 ASN A CA 1
ATOM 1476 C C . ASN A 1 184 ? 28.143 -15.792 -0.520 1.00 41.91 184 ASN A C 1
ATOM 1478 O O . ASN A 1 184 ? 28.987 -15.045 -1.016 1.00 41.91 184 ASN A O 1
ATOM 1482 N N . GLY A 1 185 ? 28.341 -16.441 0.634 1.00 34.97 185 GLY A N 1
ATOM 1483 C CA . GLY A 1 185 ? 29.612 -16.491 1.370 1.00 34.97 185 GLY A CA 1
ATOM 1484 C C . GLY A 1 185 ? 30.350 -17.807 1.178 1.00 34.97 185 GLY A C 1
ATOM 1485 O O . GLY A 1 185 ? 29.662 -18.849 1.110 1.00 34.97 185 GLY A O 1
#

Organism: Clostridium symbiosum (NCBI:txid1512)

Radius of gyration: 19.62 Å; chains: 1; bounding box: 57×37×62 Å

pLDDT: mean 81.64, std 17.44, range [34.03, 98.44]